Protein 3PJY (pdb70)

Sequence (245 aa):
GEVSYAKKEERVRLITASGRTHDLTVEELAVVDPSSQREEQQGGLLYRRRQAPDHGLFDFGETRPVWKNTYLPLDLFIASDGTIRTIHENAVPHSEAIIIDSREEPVAYVLELNAGTVKKRLGVSSPGDRLEEGAGLGEVSYAKEERRVRLITASGRTHDLTVELLAVVDDPSSQREQGLYRRRQQAPDHHGLFDFGETRPVWKNTYLPLDLFIASDGTIRTIHENAVPHSEEAIIDSREPVAYVLELNAGTVKRLGVSPGDRLEGAGLP

Structure (mmCIF, N/CA/C/O backbone):
data_3PJY
#
_entry.id   3PJY
#
_cell.length_a   63.435
_cell.length_b   63.435
_cell.length_c   153.938
_cell.angle_alpha   90.000
_cell.angle_beta   90.000
_cell.angle_gamma   90.000
#
_symmetry.space_group_name_H-M   'P 43 21 2'
#
loop_
_entity.id
_entity.type
_entity.pdbx_description
1 polymer 'Hypothetical signal peptide protein'
2 non-polymer 'SULFATE ION'
3 non-polymer 'CHLORIDE ION'
4 water water
#
loop_
_atom_site.group_PDB
_atom_site.id
_atom_site.type_symbol
_atom_site.label_atom_id
_atom_site.label_alt_id
_atom_site.label_comp_id
_atom_site.label_asym_id
_atom_site.label_entity_id
_atom_site.label_seq_id
_atom_site.pdbx_PDB_ins_code
_atom_site.Cartn_x
_atom_site.Cartn_y
_atom_site.Cartn_z
_atom_site.occupancy
_atom_site.B_iso_or_equiv
_atom_site.auth_seq_id
_atom_site.auth_comp_id
_atom_site.auth_asym_id
_atom_site.auth_atom_id
_atom_site.pdbx_PDB_model_num
ATOM 1 N N . GLY A 1 1 ? 7.026 37.403 52.886 1.00 32.84 0 GLY A N 1
ATOM 2 C CA . GLY A 1 1 ? 6.904 35.899 53.193 1.00 25.33 0 GLY A CA 1
ATOM 3 C C . GLY A 1 1 ? 7.509 35.093 52.073 1.00 21.16 0 GLY A C 1
ATOM 4 O O . GLY A 1 1 ? 7.597 35.598 50.952 1.00 20.08 0 GLY A O 1
ATOM 5 N N . GLU A 1 2 ? 7.900 33.828 52.337 1.00 17.77 29 GLU A N 1
ATOM 6 C CA . GLU A 1 2 ? 8.327 32.965 51.294 1.00 16.48 29 GLU A CA 1
ATOM 7 C C . GLU A 1 2 ? 7.141 32.550 50.402 1.00 18.29 29 GLU A C 1
ATOM 8 O O . GLU A 1 2 ? 6.096 32.226 50.941 1.00 20.52 29 GLU A O 1
ATOM 14 N N . VAL A 1 3 ? 7.327 32.608 49.104 1.00 17.15 30 VAL A N 1
ATOM 15 C CA . VAL A 1 3 ? 6.312 32.194 48.138 1.00 16.51 30 VAL A CA 1
ATOM 16 C C . VAL A 1 3 ? 5.921 30.746 48.422 1.00 23.51 30 VAL A C 1
ATOM 17 O O . VAL A 1 3 ? 6.781 29.909 48.679 1.00 23.68 30 VAL A O 1
ATOM 21 N N . SER A 1 4 ? 4.626 30.488 48.475 1.00 22.61 31 SER A N 1
ATOM 22 C CA . SER A 1 4 ? 4.197 29.113 48.672 1.00 27.00 31 SER A CA 1
ATOM 23 C C . SER A 1 4 ? 3.028 28.796 47.789 1.00 24.80 31 SER A C 1
ATOM 24 O O . SER A 1 4 ? 2.332 29.679 47.260 1.00 24.52 31 SER A O 1
ATOM 27 N N . TYR A 1 5 ? 2.915 27.523 47.515 1.00 26.45 32 TYR A N 1
ATOM 28 C CA . TYR A 1 5 ? 1.779 27.019 46.805 1.00 27.55 32 TYR A CA 1
ATOM 29 C C . TYR A 1 5 ? 1.228 25.865 47.623 1.00 28.29 32 TYR A C 1
ATOM 30 O O . TYR A 1 5 ? 1.981 25.152 48.296 1.00 26.85 32 TYR A O 1
ATOM 39 N N . ALA A 1 6 ? -0.078 25.665 47.545 1.00 28.82 33 ALA A N 1
ATOM 40 C CA . ALA A 1 6 ? -0.627 24.386 47.977 1.00 29.48 33 ALA A CA 1
ATOM 41 C C . ALA A 1 6 ? 0.139 23.317 47.167 1.00 29.61 33 ALA A C 1
ATOM 42 O O . ALA A 1 6 ? 0.476 23.517 45.987 1.00 25.49 33 ALA A O 1
ATOM 44 N N A LYS A 1 7 ? 0.494 22.222 47.826 0.50 27.89 34 LYS A N 1
ATOM 45 N N B LYS A 1 7 ? 0.372 22.182 47.787 0.50 27.78 34 LYS A N 1
ATOM 46 C CA A LYS A 1 7 ? 1.390 21.205 47.252 0.50 26.97 34 LYS A CA 1
ATOM 47 C CA B LYS A 1 7 ? 0.861 21.051 47.042 0.50 27.67 34 LYS A CA 1
ATOM 48 C C A LYS A 1 7 ? 0.775 19.819 47.479 0.50 25.85 34 LYS A C 1
ATOM 49 C C B LYS A 1 7 ? -0.068 19.900 47.185 0.50 28.60 34 LYS A C 1
ATOM 50 O O A LYS A 1 7 ? 0.445 19.482 48.618 0.50 24.62 34 LYS A O 1
ATOM 51 O O B LYS A 1 7 ? -0.933 19.829 48.084 0.50 28.12 34 LYS A O 1
ATOM 62 N N A GLU A 1 8 ? 0.584 19.052 46.391 0.50 24.39 35 GLU A N 1
ATOM 63 N N B GLU A 1 8 ? 0.131 18.954 46.304 0.50 26.81 35 GLU A N 1
ATOM 64 C CA A GLU A 1 8 ? -0.336 17.888 46.305 0.50 25.08 35 GLU A CA 1
ATOM 65 C CA B GLU A 1 8 ? -0.526 17.724 46.482 0.50 28.78 35 GLU A CA 1
ATOM 66 C C A GLU A 1 8 ? 0.362 16.666 45.698 0.50 24.50 35 GLU A C 1
ATOM 67 C C B GLU A 1 8 ? 0.145 16.665 45.651 0.50 27.04 35 GLU A C 1
ATOM 68 O O A GLU A 1 8 ? 1.202 16.824 44.802 0.50 20.76 35 GLU A O 1
ATOM 69 O O B GLU A 1 8 ? 0.767 16.924 44.616 0.50 22.83 35 GLU A O 1
ATOM 80 N N . ARG A 1 9 ? 0.014 15.461 46.171 1.00 25.63 36 ARG A N 1
ATOM 81 C CA . ARG A 1 9 ? 0.399 14.239 45.458 1.00 24.63 36 ARG A CA 1
ATOM 82 C C . ARG A 1 9 ? -0.649 13.954 44.420 1.00 24.20 36 ARG A C 1
ATOM 83 O O . ARG A 1 9 ? -1.859 13.906 44.706 1.00 26.83 36 ARG A O 1
ATOM 91 N N . VAL A 1 10 ? -0.186 13.739 43.200 1.00 19.93 37 VAL A N 1
ATOM 92 C CA . VAL A 1 10 ? -1.058 13.390 42.114 1.00 20.47 37 VAL A CA 1
ATOM 93 C C . VAL A 1 10 ? -0.439 12.171 41.444 1.00 23.42 37 VAL A C 1
ATOM 94 O O . VAL A 1 10 ? 0.686 11.756 41.753 1.00 22.01 37 VAL A O 1
ATOM 98 N N . ARG A 1 11 ? -1.211 11.547 40.583 1.00 20.39 38 ARG A N 1
ATOM 99 C CA . ARG A 1 11 ? -0.808 10.318 39.973 1.00 21.29 38 ARG A CA 1
ATOM 100 C C . ARG A 1 11 ? -1.209 10.359 38.502 1.00 20.60 38 ARG A C 1
ATOM 101 O O . ARG A 1 11 ? -2.360 10.615 38.183 1.00 22.24 38 ARG A O 1
ATOM 109 N N . LEU A 1 12 ? -0.259 10.102 37.603 1.00 20.02 39 LEU A N 1
ATOM 110 C CA . LEU A 1 12 ? -0.570 9.796 36.204 1.00 18.93 39 LEU A CA 1
ATOM 111 C C . LEU A 1 12 ? -0.873 8.320 36.048 1.00 19.48 39 LEU A C 1
ATOM 112 O O . LEU A 1 12 ? -0.170 7.458 36.612 1.00 22.84 39 LEU A O 1
ATOM 117 N N . ILE A 1 13 ? -1.933 8.013 35.304 1.00 20.91 40 ILE A N 1
ATOM 118 C CA . ILE A 1 13 ? -2.351 6.632 35.111 1.00 20.13 40 ILE A CA 1
ATOM 119 C C . ILE A 1 13 ? -2.393 6.412 33.604 1.00 22.79 40 ILE A C 1
ATOM 120 O O . ILE A 1 13 ? -3.156 7.076 32.893 1.00 21.46 40 ILE A O 1
ATOM 125 N N . THR A 1 14 ? -1.542 5.517 33.118 1.00 22.14 41 THR A N 1
ATOM 126 C CA . THR A 1 14 ? -1.481 5.293 31.684 1.00 23.30 41 THR A CA 1
ATOM 127 C C . THR A 1 14 ? -2.635 4.420 31.225 1.00 23.81 41 THR A C 1
ATOM 128 O O . THR A 1 14 ? -3.270 3.700 32.007 1.00 22.31 41 THR A O 1
ATOM 132 N N . ALA A 1 15 ? -2.927 4.437 29.935 1.00 24.31 42 ALA A N 1
ATOM 133 C CA . ALA A 1 15 ? -3.966 3.559 29.399 1.00 27.77 42 ALA A CA 1
ATOM 134 C C . ALA A 1 15 ? -3.694 2.107 29.726 1.00 27.46 42 ALA A C 1
ATOM 135 O O . ALA A 1 15 ? -4.628 1.347 29.968 1.00 29.72 42 ALA A O 1
ATOM 137 N N . SER A 1 16 ? -2.434 1.696 29.735 1.00 28.41 43 SER A N 1
ATOM 138 C CA . SER A 1 16 ? -2.088 0.305 30.057 1.00 31.52 43 SER A CA 1
ATOM 139 C C . SER A 1 16 ? -2.199 -0.046 31.542 1.00 30.81 43 SER A C 1
ATOM 140 O O . SER A 1 16 ? -2.073 -1.219 31.923 1.00 32.78 43 SER A O 1
ATOM 143 N N . GLY A 1 17 ? -2.447 0.940 32.390 1.00 26.07 44 GLY A N 1
ATOM 144 C CA . GLY A 1 17 ? -2.635 0.671 33.805 1.00 24.79 44 GLY A CA 1
ATOM 145 C C . GLY A 1 17 ? -1.477 0.965 34.718 1.00 26.68 44 GLY A C 1
ATOM 146 O O . GLY A 1 17 ? -1.544 0.671 35.897 1.00 27.28 44 GLY A O 1
ATOM 147 N N . ARG A 1 18 ? -0.398 1.522 34.182 1.00 23.57 45 ARG A N 1
ATOM 148 C CA . ARG A 1 18 ? 0.755 1.856 35.000 1.00 22.65 45 ARG A CA 1
ATOM 149 C C . ARG A 1 18 ? 0.500 3.169 35.687 1.00 23.39 45 ARG A C 1
ATOM 150 O O . ARG A 1 18 ? -0.117 4.079 35.109 1.00 23.04 45 ARG A O 1
ATOM 158 N N . THR A 1 19 ? 1.002 3.312 36.901 1.00 20.98 46 THR A N 1
ATOM 159 C CA . THR A 1 19 ? 0.830 4.553 37.643 1.00 21.95 46 THR A CA 1
ATOM 160 C C . THR A 1 19 ? 2.183 5.206 37.962 1.00 22.01 46 THR A C 1
ATOM 161 O O . THR A 1 19 ? 3.183 4.482 38.220 1.00 22.84 46 THR A O 1
ATOM 165 N N . HIS A 1 20 ? 2.200 6.536 37.990 1.00 20.75 47 HIS A N 1
ATOM 166 C CA . HIS A 1 20 ? 3.411 7.299 38.265 1.00 20.18 47 HIS A CA 1
ATOM 167 C C . HIS A 1 20 ? 3.027 8.458 39.160 1.00 19.23 47 HIS A C 1
ATOM 168 O O . HIS A 1 20 ? 2.214 9.300 38.777 1.00 20.38 47 HIS A O 1
ATOM 175 N N . ASP A 1 21 ? 3.567 8.449 40.358 1.00 20.85 48 ASP A N 1
ATOM 176 C CA . ASP A 1 21 ? 3.259 9.460 41.344 1.00 21.75 48 ASP A CA 1
ATOM 177 C C . ASP A 1 21 ? 4.163 10.679 41.214 1.00 19.96 48 ASP A C 1
ATOM 178 O O . ASP A 1 21 ? 5.372 10.584 40.907 1.00 20.12 48 ASP A O 1
ATOM 183 N N . LEU A 1 22 ? 3.554 11.829 41.447 1.00 18.17 49 LEU A N 1
ATOM 184 C CA . LEU A 1 22 ? 4.219 13.131 41.386 1.00 16.52 49 LEU A CA 1
ATOM 185 C C . LEU A 1 22 ? 3.808 13.981 42.572 1.00 17.74 49 LEU A C 1
ATOM 186 O O . LEU A 1 22 ? 2.746 13.802 43.154 1.00 19.31 49 LEU A O 1
ATOM 191 N N . THR A 1 23 ? 4.641 14.968 42.892 1.00 19.58 50 THR A N 1
ATOM 192 C CA . THR A 1 23 ? 4.234 16.021 43.820 1.00 18.19 50 THR A CA 1
ATOM 193 C C . THR A 1 23 ? 4.237 17.309 43.041 1.00 19.60 50 THR A C 1
ATOM 194 O O . THR A 1 23 ? 5.258 17.646 42.423 1.00 19.97 50 THR A O 1
ATOM 198 N N . VAL A 1 24 ? 3.102 18.001 43.051 1.00 20.81 51 VAL A N 1
ATOM 199 C CA . VAL A 1 24 ? 2.971 19.226 42.304 1.00 18.94 51 VAL A CA 1
ATOM 200 C C . VAL A 1 24 ? 2.587 20.400 43.166 1.00 20.53 51 VAL A C 1
ATOM 201 O O . VAL A 1 24 ? 1.842 20.261 44.158 1.00 20.97 51 VAL A O 1
ATOM 205 N N A GLU A 1 25 ? 3.103 21.570 42.797 0.66 17.12 52 GLU A N 1
ATOM 206 N N B GLU A 1 25 ? 3.132 21.562 42.812 0.34 18.55 52 GLU A N 1
ATOM 207 C CA A GLU A 1 25 ? 2.623 22.829 43.332 0.66 18.08 52 GLU A CA 1
ATOM 208 C CA B GLU A 1 25 ? 2.648 22.838 43.303 0.34 19.32 52 GLU A CA 1
ATOM 209 C C A GLU A 1 25 ? 1.440 23.323 42.506 0.66 20.43 52 GLU A C 1
ATOM 210 C C B GLU A 1 25 ? 1.362 23.143 42.535 0.34 19.17 52 GLU A C 1
ATOM 211 O O A GLU A 1 25 ? 1.495 23.264 41.276 0.66 19.03 52 GLU A O 1
ATOM 212 O O B GLU A 1 25 ? 1.238 22.694 41.384 0.34 15.86 52 GLU A O 1
ATOM 223 N N . LEU A 1 26 ? 0.422 23.851 43.174 1.00 19.93 53 LEU A N 1
ATOM 224 C CA . LEU A 1 26 ? -0.808 24.340 42.550 1.00 20.10 53 LEU A CA 1
ATOM 225 C C . LEU A 1 26 ? -0.791 25.829 42.342 1.00 21.59 53 LEU A C 1
ATOM 226 O O . LEU A 1 26 ? -0.720 26.591 43.323 1.00 22.51 53 LEU A O 1
ATOM 231 N N . ALA A 1 27 ? -0.845 26.227 41.070 1.00 19.51 54 ALA A N 1
ATOM 232 C CA . ALA A 1 27 ? -0.936 27.637 40.686 1.00 18.24 54 ALA A CA 1
ATOM 233 C C . ALA A 1 27 ? -2.408 27.900 40.400 1.00 23.42 54 ALA A C 1
ATOM 234 O O . ALA A 1 27 ? -2.935 27.396 39.412 1.00 22.88 54 ALA A O 1
ATOM 236 N N A VAL A 1 28 ? -3.074 28.687 41.248 0.50 24.13 55 VAL A N 1
ATOM 237 N N B VAL A 1 28 ? -3.034 28.664 41.288 0.50 22.78 55 VAL A N 1
ATOM 238 C CA A VAL A 1 28 ? -4.543 28.824 41.190 0.50 25.91 55 VAL A CA 1
ATOM 239 C CA B VAL A 1 28 ? -4.473 28.823 41.301 0.50 23.92 55 VAL A CA 1
ATOM 240 C C A VAL A 1 28 ? -5.127 30.242 41.153 0.50 26.31 55 VAL A C 1
ATO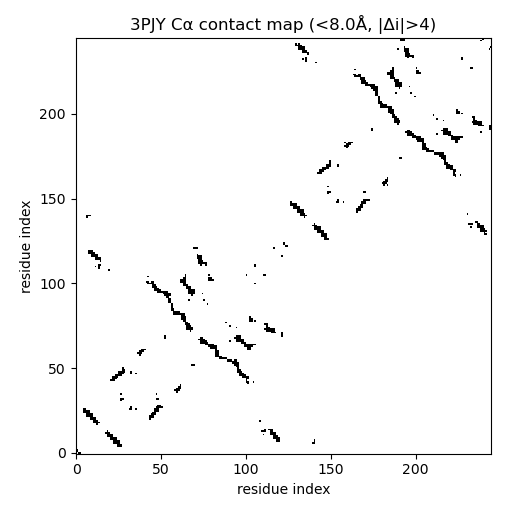M 241 C C B VAL A 1 28 ? -4.903 30.176 40.727 0.50 23.45 55 VAL A C 1
ATOM 242 O O A VAL A 1 28 ? -6.364 30.416 41.196 0.50 26.71 55 VAL A O 1
ATOM 243 O O B VAL A 1 28 ? -5.711 30.220 39.794 0.50 26.33 55 VAL A O 1
ATOM 250 N N . ASP A 1 29 ? -4.284 31.258 41.176 1.00 24.98 56 ASP A N 1
ATOM 251 C CA . ASP A 1 29 ? -4.755 32.599 40.815 1.00 25.52 56 ASP A CA 1
ATOM 252 C C . ASP A 1 29 ? -3.949 33.168 39.666 1.00 24.25 56 ASP A C 1
ATOM 253 O O . ASP A 1 29 ? -2.942 32.551 39.268 1.00 23.91 56 ASP A O 1
ATOM 258 N N . PRO A 1 30 ? -4.396 34.286 39.070 1.00 26.38 57 PRO A N 1
ATOM 259 C CA . PRO A 1 30 ? -3.707 34.791 37.902 1.00 26.12 57 PRO A CA 1
ATOM 260 C C . PRO A 1 30 ? -2.215 35.028 38.094 1.00 23.48 57 PRO A C 1
ATOM 261 O O . PRO A 1 30 ? -1.404 34.682 37.197 1.00 23.85 57 PRO A O 1
ATOM 265 N N A SER A 1 31 ? -1.836 35.626 39.224 0.50 23.60 58 SER A N 1
ATOM 266 N N B SER A 1 31 ? -1.828 35.616 39.223 0.50 23.52 58 SER A N 1
ATOM 267 C CA A SER A 1 31 ? -0.421 35.927 39.468 0.50 22.75 58 SER A CA 1
ATOM 268 C CA B SER A 1 31 ? -0.409 35.904 39.453 0.50 22.52 58 SER A CA 1
ATOM 269 C C A SER A 1 31 ? 0.404 34.655 39.586 0.50 21.53 58 SER A C 1
ATOM 270 C C B SER A 1 31 ? 0.414 34.644 39.587 0.50 21.49 58 SER A C 1
ATOM 271 O O A SER A 1 31 ? 1.525 34.606 39.068 0.50 20.43 58 SER A O 1
ATOM 272 O O B SER A 1 31 ? 1.543 34.592 39.088 0.50 20.54 58 SER A O 1
ATOM 277 N N . GLN A 1 32 ? -0.144 33.619 40.225 1.00 22.30 59 GLN A N 1
ATOM 278 C CA . GLN A 1 32 ? 0.569 32.367 40.350 1.00 21.60 59 GLN A CA 1
ATOM 279 C C . GLN A 1 32 ? 0.723 31.696 38.963 1.00 19.37 59 GLN A C 1
ATOM 280 O O . GLN A 1 32 ? 1.768 31.152 38.657 1.00 18.55 59 GLN A O 1
ATOM 286 N N . ARG A 1 33 ? -0.358 31.679 38.203 1.00 18.80 60 ARG A N 1
ATOM 287 C CA . ARG A 1 33 ? -0.279 31.023 36.879 1.00 16.59 60 ARG A CA 1
ATOM 288 C C . ARG A 1 33 ? 0.670 31.734 35.955 1.00 17.76 60 ARG A C 1
ATOM 289 O O . ARG A 1 33 ? 1.387 31.077 35.180 1.00 17.75 60 ARG A O 1
ATOM 297 N N A GLU A 1 34 ? 0.684 33.064 35.985 0.50 17.72 61 GLU A N 1
ATOM 298 N N B GLU A 1 34 ? 0.638 33.069 35.976 0.50 18.34 61 GLU A N 1
ATOM 299 C CA A GLU A 1 34 ? 1.563 33.832 35.086 0.50 17.76 61 GLU A CA 1
ATOM 300 C CA B GLU A 1 34 ? 1.516 33.898 35.129 0.50 19.33 61 GLU A CA 1
ATOM 301 C C A GLU A 1 34 ? 3.045 33.688 35.475 0.50 19.43 61 GLU A C 1
ATOM 302 C C B GLU A 1 34 ? 2.979 33.591 35.390 0.50 21.06 61 GLU A C 1
ATOM 303 O O A GLU A 1 34 ? 3.940 33.836 34.618 0.50 21.77 61 GLU A O 1
ATOM 304 O O B GLU A 1 34 ? 3.762 33.263 34.493 0.50 19.62 61 GLU A O 1
ATOM 315 N N A GLN A 1 35 ? 3.298 33.341 36.742 0.50 17.33 62 GLN A N 1
ATOM 316 N N B GLN A 1 35 ? 3.366 33.688 36.644 0.50 20.69 62 GLN A N 1
ATOM 317 C CA A GLN A 1 35 ? 4.668 33.277 37.250 0.50 15.74 62 GLN A CA 1
ATOM 318 C CA B GLN A 1 35 ? 4.759 33.544 36.937 0.50 21.70 62 GLN A CA 1
ATOM 319 C C A GLN A 1 35 ? 5.167 31.868 37.574 0.50 15.88 62 GLN A C 1
ATOM 320 C C B GLN A 1 35 ? 5.242 32.113 36.763 0.50 22.29 62 GLN A C 1
ATOM 321 O O A GLN A 1 35 ? 6.317 31.679 37.961 0.50 14.65 62 GLN A O 1
ATOM 322 O O B GLN A 1 35 ? 6.413 31.873 36.481 0.50 25.37 62 GLN A O 1
ATOM 333 N N A GLY A 1 36 ? 4.284 30.892 37.435 0.50 15.75 63 GLY A N 1
ATOM 334 N N B GLY A 1 36 ? 4.335 31.158 36.878 0.50 23.57 63 GLY A N 1
ATOM 335 C CA A GLY A 1 36 ? 4.564 29.501 37.759 0.50 13.59 63 GLY A CA 1
ATOM 336 C CA B GLY A 1 36 ? 4.675 29.769 36.619 0.50 24.78 63 GLY A CA 1
ATOM 337 C C A GLY A 1 36 ? 5.789 28.992 37.021 0.50 14.22 63 GLY A C 1
ATOM 338 C C B GLY A 1 36 ? 5.928 29.296 37.340 0.50 24.46 63 GLY A C 1
ATOM 339 O O A GLY A 1 36 ? 5.822 29.031 35.786 0.50 14.73 63 GLY A O 1
ATOM 340 O O B GLY A 1 36 ? 6.116 29.544 38.537 0.50 27.02 63 GLY A O 1
ATOM 341 N N A LEU A 1 37 ? 6.758 28.533 37.814 0.50 13.72 64 LEU A N 1
ATOM 342 N N B LEU A 1 37 ? 6.776 28.591 36.608 0.50 23.61 64 LEU A N 1
ATOM 343 C CA A LEU A 1 37 ? 8.050 27.976 37.342 0.50 16.11 64 LEU A CA 1
ATOM 344 C CA B LEU A 1 37 ? 8.012 28.059 37.155 0.50 21.90 64 LEU A CA 1
ATOM 345 C C A LEU A 1 37 ? 9.049 28.967 36.668 0.50 18.04 64 LEU A C 1
ATOM 346 C C B LEU A 1 37 ? 9.123 29.004 36.762 0.50 21.40 64 LEU A C 1
ATOM 347 O O A LEU A 1 37 ? 10.080 28.530 36.167 0.50 18.46 64 LEU A O 1
ATOM 348 O O B LEU A 1 37 ? 10.285 28.615 36.566 0.50 20.81 64 LEU A O 1
ATOM 365 N N . TYR A 1 39 ? 12.143 31.401 36.971 1.00 22.34 66 TYR A N 1
ATOM 366 C CA . TYR A 1 39 ? 13.338 31.524 37.823 1.00 23.58 66 TYR A CA 1
ATOM 367 C C . TYR A 1 39 ? 13.974 30.200 38.291 1.00 23.38 66 TYR A C 1
ATOM 368 O O . TYR A 1 39 ? 15.211 30.117 38.454 1.00 24.50 66 TYR A O 1
ATOM 377 N N . ARG A 1 40 ? 13.161 29.172 38.486 1.00 19.97 67 ARG A N 1
ATOM 378 C CA . ARG A 1 40 ? 13.642 27.888 38.992 1.00 20.80 67 ARG A CA 1
ATOM 379 C C . ARG A 1 40 ? 14.741 27.340 38.094 1.00 19.79 67 ARG A C 1
ATOM 380 O O . ARG A 1 40 ? 14.570 27.322 36.887 1.00 20.20 67 ARG A O 1
ATOM 388 N N A ARG A 1 41 ? 15.817 26.860 38.695 0.50 20.73 68 ARG A N 1
ATOM 389 N N B ARG A 1 41 ? 15.828 26.861 38.690 0.50 21.47 68 ARG A N 1
ATOM 390 C CA A ARG A 1 41 ? 16.914 26.267 37.958 0.50 21.63 68 ARG A CA 1
ATOM 391 C CA B ARG A 1 41 ? 16.942 26.258 37.955 0.50 23.01 68 ARG A CA 1
ATOM 392 C C A ARG A 1 41 ? 16.921 24.752 38.089 0.50 23.72 68 ARG A C 1
ATOM 393 C C B ARG A 1 41 ? 17.045 24.747 38.190 0.50 24.60 68 ARG A C 1
ATOM 394 O O A ARG A 1 41 ? 17.524 24.088 37.245 0.50 25.53 68 ARG A O 1
ATOM 395 O O B ARG A 1 41 ? 17.881 24.080 37.567 0.50 25.41 68 ARG A O 1
ATOM 410 N N . GLN A 1 42 ? 16.250 24.199 39.110 1.00 22.75 69 GLN A N 1
ATOM 411 C CA . GLN A 1 42 ? 16.259 22.766 39.343 1.00 25.66 69 GLN A CA 1
ATOM 412 C C . GLN A 1 42 ? 14.874 22.306 39.792 1.00 24.42 69 GLN A C 1
ATOM 413 O O . GLN A 1 42 ? 14.141 23.038 40.472 1.00 25.37 69 GLN A O 1
ATOM 427 N N . ALA A 1 44 ? 12.969 18.282 40.660 1.00 17.50 71 ALA A N 1
ATOM 428 C CA . ALA A 1 44 ? 13.100 16.821 40.667 1.00 18.29 71 ALA A CA 1
ATOM 429 C C . ALA A 1 44 ? 12.263 16.197 39.572 1.00 18.21 71 ALA A C 1
ATOM 430 O O . ALA A 1 44 ? 11.272 16.772 39.158 1.00 18.27 71 ALA A O 1
ATOM 432 N N . PRO A 1 45 ? 12.678 15.009 39.085 1.00 19.02 72 PRO A N 1
ATOM 433 C CA . PRO A 1 45 ? 11.983 14.330 37.971 1.00 21.01 72 PRO A CA 1
ATOM 434 C C . PRO A 1 45 ? 10.516 14.017 38.271 1.00 20.41 72 PRO A C 1
ATOM 435 O O . PRO A 1 45 ? 9.705 13.979 37.342 1.00 19.15 72 PRO A O 1
ATOM 439 N N . ASP A 1 46 ? 10.173 13.857 39.545 1.00 19.48 73 ASP A N 1
ATOM 440 C CA . ASP A 1 46 ? 8.806 13.541 39.983 1.00 18.47 73 ASP A CA 1
ATOM 441 C C . ASP A 1 46 ? 8.095 14.774 40.551 1.00 18.07 73 ASP A C 1
ATOM 442 O O . ASP A 1 46 ? 7.091 14.634 41.242 1.00 19.97 73 ASP A O 1
ATOM 447 N N . HIS A 1 47 ? 8.594 15.973 40.236 1.00 16.57 74 HIS A N 1
ATOM 448 C CA . HIS A 1 47 ? 7.931 17.214 40.632 1.00 17.93 74 HIS A CA 1
ATOM 449 C C . HIS A 1 47 ? 7.429 17.974 39.417 1.00 19.28 74 HIS A C 1
ATOM 450 O O . HIS A 1 47 ? 7.942 17.841 38.322 1.00 17.60 74 HIS A O 1
ATOM 457 N N . GLY A 1 48 ? 6.411 18.786 39.641 1.00 19.28 75 GLY A N 1
ATOM 458 C CA . GLY A 1 48 ? 5.919 19.672 38.591 1.00 18.80 75 GLY A CA 1
ATOM 459 C C . GLY A 1 48 ? 5.004 20.720 39.151 1.00 19.15 75 GLY A C 1
ATOM 460 O O . GLY A 1 48 ? 4.900 20.930 40.378 1.00 18.14 75 GLY A O 1
ATOM 477 N N . LEU A 1 50 ? 0.992 22.293 38.664 1.00 16.88 77 LEU A N 1
ATOM 478 C CA . LEU A 1 50 ? -0.339 22.127 38.102 1.00 17.20 77 LEU A CA 1
ATOM 479 C C . LEU A 1 50 ? -1.031 23.493 38.100 1.00 18.95 77 LEU A C 1
ATOM 480 O O . LEU A 1 50 ? -1.241 24.095 39.161 1.00 19.60 77 LEU A O 1
ATOM 485 N N . PHE A 1 51 ? -1.340 23.984 36.912 1.00 16.02 78 PHE A N 1
ATOM 486 C CA . PHE A 1 51 ? -1.987 25.250 36.721 1.00 17.56 78 PHE A CA 1
ATOM 487 C C . PHE A 1 51 ? -3.489 24.969 36.669 1.00 19.75 78 PHE A C 1
ATOM 488 O O . PHE A 1 51 ? -3.956 24.226 35.808 1.00 17.87 78 PHE A O 1
ATOM 496 N N . ASP A 1 52 ? -4.212 25.595 37.582 1.00 19.79 79 ASP A N 1
ATOM 497 C CA . ASP A 1 52 ? -5.652 25.413 37.778 1.00 20.17 79 ASP A CA 1
ATOM 498 C C . ASP A 1 52 ? -6.339 26.706 37.366 1.00 20.67 79 ASP A C 1
ATOM 499 O O . ASP A 1 52 ? -6.248 27.724 38.069 1.00 22.65 79 ASP A O 1
ATOM 504 N N . PHE A 1 53 ? -7.002 26.687 36.225 1.00 20.40 80 PHE A N 1
ATOM 505 C CA . PHE A 1 53 ? -7.578 27.907 35.652 1.00 21.94 80 PHE A CA 1
ATOM 506 C C . PHE A 1 53 ? -8.936 28.311 36.235 1.00 23.08 80 PHE A C 1
ATOM 507 O O . PHE A 1 53 ? -9.453 29.409 35.942 1.00 29.00 80 PHE A O 1
ATOM 515 N N . GLY A 1 54 ? -9.501 27.438 37.058 1.00 25.95 81 GLY A N 1
ATOM 516 C CA . GLY A 1 54 ? -10.768 27.743 37.755 1.00 28.07 81 GLY A CA 1
ATOM 517 C C . GLY A 1 54 ? -11.987 27.618 36.857 1.00 31.19 81 GLY A C 1
ATOM 518 O O . GLY A 1 54 ? -13.101 27.966 37.252 1.00 31.11 81 GLY A O 1
ATOM 519 N N . GLU A 1 55 ? -11.794 27.071 35.666 1.00 26.67 82 GLU A N 1
ATOM 520 C CA . GLU A 1 55 ? -12.828 26.933 34.670 1.00 29.10 82 GLU A CA 1
ATOM 521 C C . GLU A 1 55 ? -12.257 26.224 33.466 1.00 27.56 82 GLU A C 1
ATOM 522 O O . GLU A 1 55 ? -11.038 26.039 33.382 1.00 25.27 82 GLU A O 1
ATOM 528 N N . THR A 1 56 ? -13.134 25.855 32.537 1.00 25.40 83 THR A N 1
ATOM 529 C CA . THR A 1 56 ? -12.733 25.222 31.290 1.00 22.59 83 THR A CA 1
ATOM 530 C C . THR A 1 56 ? -12.780 26.217 30.130 1.00 24.00 83 THR A C 1
ATOM 531 O O . THR A 1 56 ? -13.833 26.773 29.818 1.00 23.73 83 THR A O 1
ATOM 535 N N . ARG A 1 57 ? -11.625 26.438 29.504 1.00 22.91 84 ARG A N 1
ATOM 536 C CA . ARG A 1 57 ? -11.491 27.381 28.384 1.00 20.88 84 ARG A CA 1
ATOM 537 C C . ARG A 1 57 ? -10.198 27.126 27.671 1.00 18.25 84 ARG A C 1
ATOM 538 O O . ARG A 1 57 ? -9.323 26.489 28.237 1.00 18.14 84 ARG A O 1
ATOM 546 N N . PRO A 1 58 ? -10.050 27.671 26.449 1.00 19.38 85 PRO A N 1
ATOM 547 C CA . PRO A 1 58 ? -8.736 27.572 25.857 1.00 17.97 85 PRO A CA 1
ATOM 548 C C . PRO A 1 58 ? -7.695 28.317 26.670 1.00 16.62 85 PRO A C 1
ATOM 549 O O . PRO A 1 58 ? -7.984 29.374 27.246 1.00 17.74 85 PRO A O 1
ATOM 553 N N . VAL A 1 59 ? -6.499 27.734 26.768 1.00 16.74 86 VAL A N 1
ATOM 554 C CA . VAL A 1 59 ? -5.428 28.335 27.530 1.00 15.59 86 VAL A CA 1
ATOM 555 C C . VAL A 1 59 ? -4.188 28.478 26.667 1.00 15.32 86 VAL A C 1
ATOM 556 O O . VAL A 1 59 ? -4.009 27.757 25.686 1.00 16.57 86 VAL A O 1
ATOM 576 N N . TRP A 1 62 ? 3.542 30.065 27.744 1.00 14.40 89 TRP A N 1
ATOM 577 C CA . TRP A 1 62 ? 4.850 30.322 27.131 1.00 14.12 89 TRP A CA 1
ATOM 578 C C . TRP A 1 62 ? 5.946 30.115 28.177 1.00 15.74 89 TRP A C 1
ATOM 579 O O . TRP A 1 62 ? 5.698 29.634 29.274 1.00 15.58 89 TRP A O 1
ATOM 598 N N . LYS A 1 64 ? 8.524 32.597 28.978 1.00 19.53 91 LYS A N 1
ATOM 599 C CA . LYS A 1 64 ? 9.218 33.777 29.547 1.00 21.60 91 LYS A CA 1
ATOM 600 C C . LYS A 1 64 ? 9.743 33.574 30.942 1.00 20.80 91 LYS A C 1
ATOM 601 O O . LYS A 1 64 ? 9.030 33.047 31.821 1.00 21.55 91 LYS A O 1
ATOM 607 N N . ASN A 1 65 ? 10.996 33.996 31.189 1.00 24.95 92 ASN A N 1
ATOM 608 C CA . ASN A 1 65 ? 11.653 33.894 32.480 1.00 24.50 92 ASN A CA 1
ATOM 609 C C . ASN A 1 65 ? 11.749 32.476 32.988 1.00 22.83 92 ASN A C 1
ATOM 610 O O . ASN A 1 65 ? 11.984 32.253 34.180 1.00 23.83 92 ASN A O 1
ATOM 615 N N . THR A 1 66 ? 11.610 31.504 32.083 1.00 19.83 93 THR A N 1
ATOM 616 C CA . THR A 1 66 ? 11.644 30.098 32.513 1.00 17.61 93 THR A CA 1
ATOM 617 C C . THR A 1 66 ? 12.916 29.490 32.002 1.00 17.94 93 THR A C 1
ATOM 618 O O . THR A 1 66 ? 13.165 29.498 30.802 1.00 18.83 9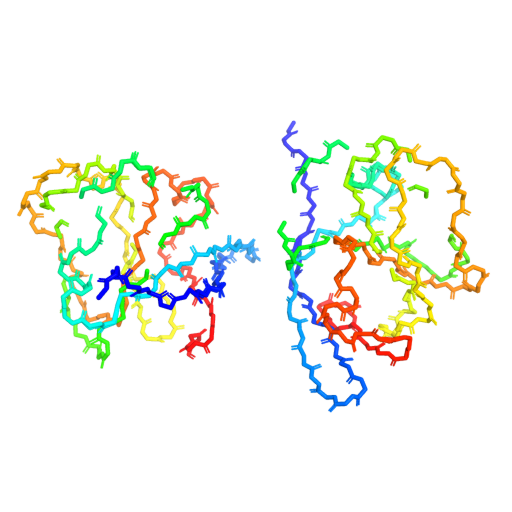3 THR A O 1
ATOM 622 N N . TYR A 1 67 ? 13.700 28.949 32.928 1.00 18.10 94 TYR A N 1
ATOM 623 C CA . TYR A 1 67 ? 15.016 28.392 32.666 1.00 18.90 94 TYR A CA 1
ATOM 624 C C . TYR A 1 67 ? 14.989 26.887 32.423 1.00 19.80 94 TYR A C 1
ATOM 625 O O . TYR A 1 67 ? 15.809 26.351 31.687 1.00 23.30 94 TYR A O 1
ATOM 634 N N . LEU A 1 68 ? 14.058 26.184 33.048 1.00 17.92 95 LEU A N 1
ATOM 635 C CA . LEU A 1 68 ? 13.942 24.755 32.899 1.00 21.53 95 LEU A CA 1
ATOM 636 C C . LEU A 1 68 ?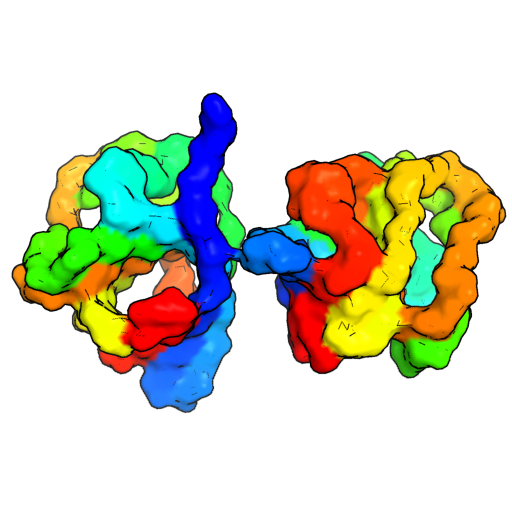 13.222 24.429 31.601 1.00 18.66 95 LEU A C 1
ATOM 637 O O . LEU A 1 68 ? 12.171 24.959 31.376 1.00 17.56 95 LEU A O 1
ATOM 642 N N . PRO A 1 69 ? 13.733 23.472 30.801 1.00 16.41 96 PRO A N 1
ATOM 643 C CA . PRO A 1 69 ? 12.919 22.932 29.730 1.00 17.53 96 PRO A CA 1
ATOM 644 C C . PRO A 1 69 ? 11.801 22.080 30.316 1.00 16.69 96 PRO A C 1
ATOM 645 O O . PRO A 1 69 ? 12.016 21.374 31.300 1.00 16.37 96 PRO A O 1
ATOM 649 N N . LEU A 1 70 ? 10.620 22.189 29.724 1.00 16.14 97 LEU A N 1
ATOM 650 C CA . LEU A 1 70 ? 9.401 21.591 30.287 1.00 15.07 97 LEU A CA 1
ATOM 651 C C . LEU A 1 70 ? 8.551 20.860 29.281 1.00 17.13 97 LEU A C 1
ATOM 652 O O . LEU A 1 70 ? 8.504 21.259 28.106 1.00 19.16 97 LEU A O 1
ATOM 657 N N . ASP A 1 71 ? 7.842 19.827 29.734 1.00 14.86 98 ASP A N 1
ATOM 658 C CA . ASP A 1 71 ? 6.765 19.234 28.986 1.00 13.85 98 ASP A CA 1
ATOM 659 C C . ASP A 1 71 ? 5.471 19.830 29.525 1.00 16.46 98 ASP A C 1
ATOM 660 O O . ASP A 1 71 ? 5.345 19.985 30.734 1.00 15.93 98 ASP A O 1
ATOM 673 N N . LEU A 1 73 ? 1.256 19.372 29.657 1.00 14.20 100 LEU A N 1
ATOM 674 C CA . LEU A 1 73 ? 0.120 18.523 29.425 1.00 15.05 100 LEU A CA 1
ATOM 675 C C . LEU A 1 73 ? -1.144 19.343 29.653 1.00 14.42 100 LEU A C 1
ATOM 676 O O . LEU A 1 73 ? -1.309 19.927 30.717 1.00 15.53 100 LEU A O 1
ATOM 681 N N . PHE A 1 74 ? -2.049 19.327 28.671 1.00 15.21 101 PHE A N 1
ATOM 682 C CA . PHE A 1 74 ? -3.290 20.081 28.711 1.00 14.59 101 PHE A CA 1
ATOM 683 C C . PHE A 1 74 ? -4.423 19.124 29.083 1.00 16.06 101 PHE A C 1
ATOM 684 O O . PHE A 1 74 ? -4.646 18.156 28.364 1.00 17.23 101 PHE A O 1
ATOM 692 N N . ILE A 1 75 ? -5.087 19.402 30.196 1.00 16.16 102 ILE A N 1
ATOM 693 C CA . ILE A 1 75 ? -5.904 18.422 30.907 1.00 17.68 102 ILE A CA 1
ATOM 694 C C . ILE A 1 75 ? -7.318 18.944 31.154 1.00 18.61 102 ILE A C 1
ATOM 695 O O . ILE A 1 75 ? -7.535 20.043 31.606 1.00 18.17 102 ILE A O 1
ATOM 700 N N . ALA A 1 76 ? -8.292 18.082 30.849 1.00 18.66 103 ALA A N 1
ATOM 701 C CA . ALA A 1 76 ? -9.728 18.341 31.089 1.00 21.69 103 ALA A CA 1
ATOM 702 C C . ALA A 1 76 ? -10.063 18.334 32.566 1.00 20.10 103 ALA A C 1
ATOM 703 O O . ALA A 1 76 ? -9.293 17.810 33.394 1.00 20.02 103 ALA A O 1
ATOM 705 N N . SER A 1 77 ? -11.239 18.866 32.915 1.00 22.60 104 SER A N 1
ATOM 706 C CA . SER A 1 77 ? -11.674 18.960 34.307 1.00 23.60 104 SER A CA 1
ATOM 707 C C . SER A 1 77 ? -11.746 17.566 34.995 1.00 24.88 104 SER A C 1
ATOM 708 O O . SER A 1 77 ? -11.545 17.463 36.200 1.00 26.87 104 SER A O 1
ATOM 711 N N . ASP A 1 78 ? -11.979 16.516 34.225 1.00 24.11 105 ASP A N 1
ATOM 712 C CA . ASP A 1 78 ? -12.074 15.157 34.784 1.00 26.83 105 ASP A CA 1
ATOM 713 C C . ASP A 1 78 ? -10.704 14.480 34.863 1.00 25.28 105 ASP A C 1
ATOM 714 O O . ASP A 1 78 ? -10.611 13.296 35.202 1.00 25.38 105 ASP A O 1
ATOM 719 N N . GLY A 1 79 ? -9.649 15.220 34.548 1.00 20.36 106 GLY A N 1
ATOM 720 C CA . GLY A 1 79 ? -8.285 14.669 34.619 1.00 19.66 106 GLY A CA 1
ATOM 721 C C . GLY A 1 79 ? -7.766 14.031 33.356 1.00 20.72 106 GLY A C 1
ATOM 722 O O . GLY A 1 79 ? -6.621 13.591 33.309 1.00 21.22 106 GLY A O 1
ATOM 723 N N . THR A 1 80 ? -8.550 13.992 32.293 1.00 21.38 107 THR A N 1
ATOM 724 C CA . THR A 1 80 ? -8.070 13.380 31.069 1.00 20.65 107 THR A CA 1
ATOM 725 C C . THR A 1 80 ? -7.101 14.296 30.345 1.00 19.17 107 THR A C 1
ATOM 726 O O . THR A 1 80 ? -7.391 15.478 30.126 1.00 18.73 107 THR A O 1
ATOM 730 N N . ILE A 1 81 ? -5.951 13.746 29.976 1.00 18.22 108 ILE A N 1
ATOM 731 C CA . ILE A 1 81 ? -4.943 14.469 29.207 1.00 17.09 108 ILE A CA 1
ATOM 732 C C . ILE A 1 81 ? -5.412 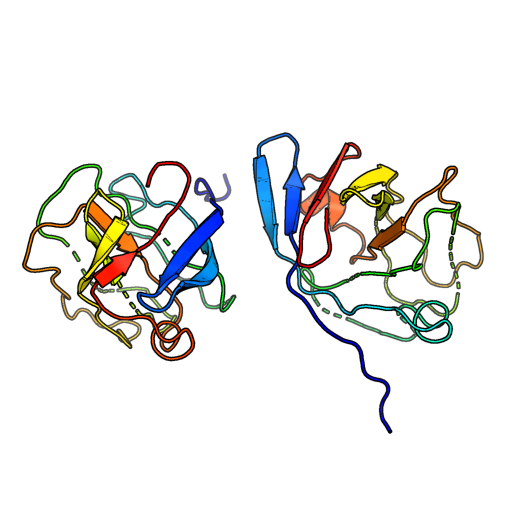14.575 27.754 1.00 19.98 108 ILE A C 1
ATOM 733 O O . ILE A 1 81 ? -5.579 13.529 27.074 1.00 23.01 108 ILE A O 1
ATOM 738 N N . ARG A 1 82 ? -5.707 15.803 27.307 1.00 18.40 109 ARG A N 1
ATOM 739 C CA . ARG A 1 82 ? -6.198 16.040 25.948 1.00 20.11 109 ARG A CA 1
ATOM 740 C C . ARG A 1 82 ? -5.089 16.103 24.914 1.00 18.89 109 ARG A C 1
ATOM 741 O O . ARG A 1 82 ? -5.158 15.453 23.860 1.00 22.22 109 ARG A O 1
ATOM 749 N N . THR A 1 83 ? -4.093 16.948 25.173 1.00 18.03 110 THR A N 1
ATOM 750 C CA . THR A 1 83 ? -2.934 17.118 24.287 1.00 17.44 110 THR A CA 1
ATOM 751 C C . THR A 1 83 ? -1.685 17.363 25.138 1.00 18.54 110 THR A C 1
ATOM 752 O O . THR A 1 83 ? -1.786 17.689 26.340 1.00 17.91 110 THR A O 1
ATOM 756 N N . ILE A 1 84 ? -0.533 17.155 24.517 1.00 17.89 111 ILE A N 1
ATOM 757 C CA . ILE A 1 84 ? 0.773 17.288 25.164 1.00 16.76 111 ILE A CA 1
ATOM 758 C C . ILE A 1 84 ? 1.703 18.022 24.242 1.00 17.59 111 ILE A C 1
ATOM 759 O O . ILE A 1 84 ? 1.777 17.701 23.022 1.00 19.78 111 ILE A O 1
ATOM 764 N N . HIS A 1 85 ? 2.371 19.046 24.774 1.00 16.31 112 HIS A N 1
ATOM 765 C CA . HIS A 1 85 ? 3.457 19.717 24.062 1.00 17.75 112 HIS A CA 1
ATOM 766 C C . HIS A 1 85 ? 4.752 19.391 24.796 1.00 17.91 112 HIS A C 1
ATOM 767 O O . HIS A 1 85 ? 5.032 19.976 25.852 1.00 17.42 112 HIS A O 1
ATOM 774 N N . GLU A 1 86 ? 5.548 18.483 24.250 1.00 17.77 113 GLU A N 1
ATOM 775 C CA . GLU A 1 86 ? 6.818 18.125 24.886 1.00 17.33 113 GLU A CA 1
ATOM 776 C C . GLU A 1 86 ? 7.900 19.127 24.545 1.00 18.00 113 GLU A C 1
ATOM 777 O O . GLU A 1 86 ? 7.903 19.737 23.465 1.00 20.31 113 GLU A O 1
ATOM 783 N N . ASN A 1 87 ? 8.871 19.236 25.443 1.00 17.31 114 ASN A N 1
ATOM 784 C CA . ASN A 1 87 ? 10.127 19.964 25.158 1.00 16.12 114 ASN A CA 1
ATOM 785 C C . ASN A 1 87 ? 9.910 21.433 24.781 1.00 17.85 114 ASN A C 1
ATOM 786 O O . ASN A 1 87 ? 10.476 21.970 23.788 1.00 18.69 114 ASN A O 1
ATOM 791 N N . ALA A 1 88 ? 9.061 22.107 25.562 1.00 16.52 115 ALA A N 1
ATOM 792 C CA . ALA A 1 88 ? 8.995 23.562 25.492 1.00 16.99 115 ALA A CA 1
ATOM 793 C C . ALA A 1 88 ? 10.375 24.138 25.847 1.00 17.34 115 ALA A C 1
ATOM 794 O O . ALA A 1 88 ? 11.169 23.549 26.589 1.00 17.13 115 ALA A O 1
ATOM 796 N N . VAL A 1 89 ? 10.692 25.266 25.243 1.00 18.01 116 VAL A N 1
ATOM 797 C CA . VAL A 1 89 ? 12.042 25.815 25.174 1.00 17.53 116 VAL A CA 1
ATOM 798 C C . VAL A 1 89 ? 12.254 26.964 26.175 1.00 16.34 116 VAL A C 1
ATOM 799 O O . VAL A 1 89 ? 11.498 27.941 26.172 1.00 16.28 116 VAL A O 1
ATOM 803 N N . PRO A 1 90 ? 13.266 26.853 27.062 1.00 16.34 117 PRO A N 1
ATOM 804 C CA . PRO A 1 90 ? 13.567 27.924 27.985 1.00 16.37 117 PRO A CA 1
ATOM 805 C C . PRO A 1 90 ? 13.634 29.289 27.323 1.00 15.78 117 PRO A C 1
ATOM 806 O O . PRO A 1 90 ? 14.236 29.446 26.253 1.00 16.31 117 PRO A O 1
ATOM 810 N N . HIS A 1 91 ? 12.952 30.253 27.925 1.00 17.16 118 HIS A N 1
ATOM 811 C CA . HIS A 1 91 ? 12.928 31.650 27.524 1.00 17.53 118 HIS A CA 1
ATOM 812 C C . HIS A 1 91 ? 12.166 31.918 26.256 1.00 16.98 118 HIS A C 1
ATOM 813 O O . HIS A 1 91 ? 12.060 33.070 25.859 1.00 18.34 118 HIS A O 1
ATOM 820 N N . SER A 1 92 ? 11.596 30.892 25.633 1.00 14.70 119 SER A N 1
ATOM 821 C CA . SER A 1 92 ? 10.892 31.111 24.378 1.00 15.00 119 SER A CA 1
ATOM 822 C C . SER A 1 92 ? 9.557 31.830 24.634 1.00 15.26 119 SER A C 1
ATOM 823 O O . SER A 1 92 ? 8.734 31.371 25.421 1.00 16.89 119 SER A O 1
ATOM 826 N N . GLU A 1 93 ? 9.343 32.899 23.893 1.00 16.30 120 GLU A N 1
ATOM 827 C CA . GLU A 1 93 ? 8.067 33.609 23.899 1.00 15.49 120 GLU A CA 1
ATOM 828 C C . GLU A 1 93 ? 7.023 32.995 22.990 1.00 17.60 120 GLU A C 1
ATOM 829 O O . GLU A 1 93 ? 5.918 33.524 22.887 1.00 18.75 120 GLU A O 1
ATOM 835 N N . ALA A 1 94 ? 7.340 31.884 22.330 1.00 15.76 121 ALA A N 1
ATOM 836 C CA . ALA A 1 94 ? 6.349 31.201 21.490 1.00 15.86 121 ALA A CA 1
ATOM 837 C C . ALA A 1 94 ? 5.153 30.813 22.341 1.00 18.27 121 ALA A C 1
ATOM 838 O O . ALA A 1 94 ? 5.282 30.276 23.447 1.00 17.56 121 ALA A O 1
ATOM 840 N N . ILE A 1 95 ? 3.971 31.105 21.822 1.00 17.02 122 ILE A N 1
ATOM 841 C CA . ILE A 1 95 ? 2.742 30.813 22.565 1.00 15.03 122 ILE A CA 1
ATOM 842 C C . ILE A 1 95 ? 2.266 29.429 22.199 1.00 17.98 122 ILE A C 1
ATOM 843 O O . ILE A 1 95 ? 2.099 29.106 21.006 1.00 18.75 122 ILE A O 1
ATOM 848 N N A ILE A 1 96 ? 2.061 28.615 23.234 0.50 15.82 123 ILE A N 1
ATOM 849 N N B ILE A 1 96 ? 2.109 28.582 23.219 0.50 16.18 123 ILE A N 1
ATOM 850 C CA A ILE A 1 96 ? 1.654 27.216 23.099 0.50 14.97 123 ILE A CA 1
ATOM 851 C CA B ILE A 1 96 ? 1.663 27.190 23.058 0.50 15.25 123 ILE A CA 1
ATOM 852 C C A ILE A 1 96 ? 0.181 27.170 23.507 0.50 16.43 123 ILE A C 1
ATOM 853 C C B ILE A 1 96 ? 0.196 27.157 23.498 0.50 16.53 123 ILE A C 1
ATOM 854 O O A ILE A 1 96 ? -0.186 27.535 24.626 0.50 16.32 123 ILE A O 1
ATOM 855 O O B ILE A 1 96 ? -0.147 27.518 24.626 0.50 16.74 123 ILE A O 1
ATOM 864 N N . ASP A 1 97 ? -0.672 26.779 22.569 1.00 16.49 124 ASP A N 1
ATOM 865 C CA . ASP A 1 97 ? -2.126 26.783 22.770 1.00 16.53 124 ASP A CA 1
ATOM 866 C C . ASP A 1 97 ? -2.670 25.408 23.116 1.00 16.96 124 ASP A C 1
ATOM 867 O O . ASP A 1 97 ? -2.310 24.441 22.446 1.00 17.21 124 ASP A O 1
ATOM 872 N N . SER A 1 98 ? -3.600 25.342 24.059 1.00 16.63 125 SER A N 1
ATOM 873 C CA . SER A 1 98 ? -4.392 24.126 24.188 1.00 15.06 125 SER A CA 1
ATOM 874 C C . SER A 1 98 ? -5.306 23.919 22.970 1.00 18.07 125 SER A C 1
ATOM 875 O O . SER A 1 98 ? -5.697 22.773 22.663 1.00 18.48 125 SER A O 1
ATOM 878 N N . ARG A 1 99 ? -5.722 25.038 22.370 1.00 16.53 126 ARG A N 1
ATOM 879 C CA . ARG A 1 99 ? -6.629 25.137 21.225 1.00 18.49 126 ARG A CA 1
ATOM 880 C C . ARG A 1 99 ? -8.043 24.827 21.667 1.00 20.99 126 ARG A C 1
ATOM 881 O O . ARG A 1 99 ? -8.901 25.699 21.651 1.00 22.81 126 ARG A O 1
ATOM 889 N N A GLU A 1 100 ? -8.289 23.594 22.084 0.50 21.43 127 GLU A N 1
ATOM 890 N N B GLU A 1 100 ? -8.307 23.598 22.073 0.50 21.21 127 GLU A N 1
ATOM 891 C CA A GLU A 1 100 ? -9.554 23.242 22.694 0.50 22.01 127 GLU A CA 1
ATOM 892 C CA B GLU A 1 100 ? -9.599 23.288 22.644 0.50 21.73 127 GLU A CA 1
ATOM 893 C C A GLU A 1 100 ? -9.612 23.715 24.150 0.50 20.95 127 GLU A C 1
ATOM 894 C C B GLU A 1 100 ? -9.615 23.604 24.151 0.50 20.95 127 GLU A C 1
ATOM 895 O O A GLU A 1 100 ? -8.581 24.005 24.776 0.50 20.19 127 GLU A O 1
ATOM 896 O O B GLU A 1 100 ? -8.557 23.711 24.804 0.50 19.55 127 GLU A O 1
ATOM 907 N N . PRO A 1 101 ? -10.816 23.747 24.717 1.00 21.41 128 PRO A N 1
ATOM 908 C CA . PRO A 1 101 ? -10.931 24.150 26.106 1.00 20.06 128 PRO A CA 1
ATOM 909 C C . PRO A 1 101 ? -10.415 23.062 27.047 1.00 20.03 128 PRO A C 1
ATOM 910 O O . PRO A 1 101 ? -10.712 21.881 26.842 1.00 21.43 128 PRO A O 1
ATOM 914 N N . VAL A 1 102 ? -9.664 23.471 28.068 1.00 17.84 129 VAL A N 1
ATOM 915 C CA . VAL A 1 102 ? -9.161 22.580 29.119 1.00 19.85 129 VAL A CA 1
ATOM 916 C C . VAL A 1 102 ? -9.292 23.293 30.456 1.00 19.40 129 VAL A C 1
ATOM 917 O O . VAL A 1 102 ? -9.578 24.502 30.510 1.00 21.00 129 VAL A O 1
ATOM 921 N N . ALA A 1 103 ? -9.083 22.550 31.549 1.00 19.09 130 ALA A N 1
ATOM 922 C CA . ALA A 1 103 ? -9.226 23.059 32.906 1.00 18.40 130 ALA A CA 1
ATOM 923 C C . ALA A 1 103 ? -7.873 23.245 33.647 1.00 16.75 130 ALA A C 1
ATOM 924 O O . ALA A 1 103 ? -7.789 24.022 34.609 1.00 20.94 130 ALA A O 1
ATOM 926 N N . TYR A 1 104 ? -6.859 22.468 33.245 1.00 17.33 131 TYR A N 1
ATOM 927 C CA . TYR A 1 104 ? -5.536 22.445 33.863 1.00 15.50 131 TYR A CA 1
ATOM 928 C C . TYR A 1 104 ? -4.410 22.331 32.856 1.00 17.50 131 TYR A C 1
ATOM 929 O O . TYR A 1 104 ? -4.599 21.820 31.768 1.00 16.53 131 TYR A O 1
ATOM 938 N N . VAL A 1 105 ? -3.228 22.785 33.259 1.00 16.92 132 VAL A N 1
ATOM 939 C CA . VAL A 1 105 ? -1.984 22.407 32.568 1.00 15.19 132 VAL A CA 1
ATOM 940 C C . VAL A 1 105 ? -1.043 21.850 33.623 1.00 15.44 132 VAL A C 1
ATOM 941 O O . VAL A 1 105 ? -0.901 22.435 34.689 1.00 17.38 132 VAL A O 1
ATOM 945 N N . LEU A 1 106 ? -0.444 20.698 33.350 1.00 14.06 133 LEU A N 1
ATOM 946 C CA . LEU A 1 106 ? 0.614 20.132 34.166 1.00 14.49 133 LEU A CA 1
ATOM 947 C C . LEU A 1 106 ? 1.938 20.348 33.460 1.00 16.12 133 LEU A C 1
ATOM 948 O O . LEU A 1 106 ? 2.077 19.999 32.266 1.00 15.06 133 LEU A O 1
ATOM 953 N N . GLU A 1 107 ? 2.889 20.976 34.153 1.00 15.70 134 GLU A N 1
ATOM 954 C CA . GLU A 1 107 ? 4.225 21.130 33.635 1.00 14.32 134 GLU A CA 1
ATOM 955 C C . GLU A 1 107 ? 5.181 20.248 34.407 1.00 15.35 134 GLU A C 1
ATOM 956 O O . GLU A 1 107 ? 5.195 20.244 35.644 1.00 17.05 134 GLU A O 1
ATOM 962 N N . LEU A 1 108 ? 5.968 19.49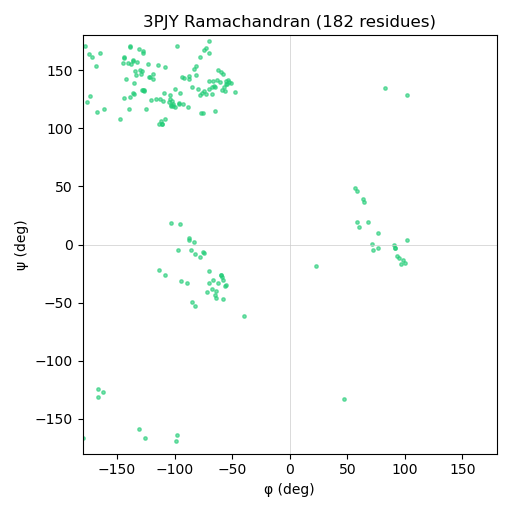9 33.646 1.00 14.54 135 LEU A N 1
ATOM 963 C CA . LEU A 1 108 ? 6.935 18.572 34.174 1.00 15.30 135 LEU A CA 1
ATOM 964 C C . LEU A 1 108 ? 8.276 18.891 33.530 1.00 15.50 135 LEU A C 1
ATOM 965 O O . LEU A 1 108 ? 8.331 19.573 32.483 1.00 16.29 135 LEU A O 1
ATOM 970 N N . ASN A 1 109 ? 9.383 18.347 34.057 1.00 16.70 136 ASN A N 1
ATOM 971 C CA . ASN A 1 109 ? 10.665 18.442 33.314 1.00 15.93 136 ASN A CA 1
ATOM 972 C C . ASN A 1 109 ? 10.517 17.924 31.901 1.00 16.21 136 ASN A C 1
ATOM 973 O O . ASN A 1 109 ? 9.851 16.924 31.655 1.00 16.67 136 ASN A O 1
ATOM 978 N N . ALA A 1 110 ? 11.160 18.574 30.947 1.00 16.31 137 ALA A N 1
ATOM 979 C CA . ALA A 1 110 ? 11.153 18.086 29.591 1.00 15.91 137 ALA A CA 1
ATOM 980 C C . ALA A 1 110 ? 11.652 16.651 29.570 1.00 16.95 137 ALA A C 1
ATOM 981 O O . ALA A 1 110 ? 12.613 16.295 30.253 1.00 19.12 137 ALA A O 1
ATOM 983 N N . GLY A 1 111 ? 10.989 15.827 28.773 1.00 17.27 138 GLY A N 1
ATOM 984 C CA . GLY A 1 111 ? 11.367 14.416 28.597 1.00 18.66 138 GLY A CA 1
ATOM 985 C C . GLY A 1 111 ? 10.612 13.507 29.558 1.00 18.62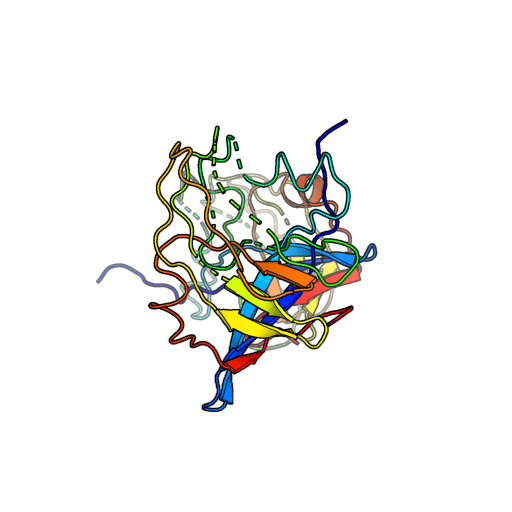 138 GLY A C 1
ATOM 986 O O . GLY A 1 111 ? 10.718 12.265 29.447 1.00 20.43 138 GLY A O 1
ATOM 987 N N . THR A 1 112 ? 9.892 14.074 30.532 1.00 17.07 139 THR A N 1
ATOM 988 C CA . THR A 1 112 ? 9.184 13.259 31.515 1.00 18.07 139 THR A CA 1
ATOM 989 C C . THR A 1 112 ? 8.061 12.427 30.882 1.00 18.12 139 THR A C 1
ATOM 990 O O . THR A 1 112 ? 7.882 11.246 31.242 1.00 18.66 139 THR A O 1
ATOM 994 N N . VAL A 1 113 ? 7.286 13.028 29.986 1.00 17.15 140 VAL A N 1
ATOM 995 C CA . VAL A 1 113 ? 6.208 12.294 29.308 1.00 17.82 140 VAL A CA 1
ATOM 996 C C . VAL A 1 113 ? 6.750 11.046 28.603 1.00 20.91 140 VAL A C 1
ATOM 997 O O . VAL A 1 113 ? 6.208 9.936 28.765 1.00 20.86 140 VAL A O 1
ATOM 1001 N N A LYS A 1 114 ? 7.833 11.218 27.850 0.50 19.85 141 LYS A N 1
ATOM 1002 N N B LYS A 1 114 ? 7.834 11.230 27.849 0.50 19.58 141 LYS A N 1
ATOM 1003 C CA A LYS A 1 114 ? 8.438 10.088 27.156 0.50 22.36 141 LYS A CA 1
ATOM 1004 C CA B LYS A 1 114 ? 8.488 10.115 27.176 0.50 21.90 141 LYS A CA 1
ATOM 1005 C C A LYS A 1 114 ? 8.991 9.067 28.161 0.50 23.89 141 LYS A C 1
ATOM 1006 C C B LYS A 1 114 ? 8.967 9.075 28.181 0.50 23.64 141 LYS A C 1
ATOM 1007 O O A LYS A 1 114 ? 8.734 7.857 28.018 0.50 25.36 141 LYS A O 1
ATOM 1008 O O B LYS A 1 114 ? 8.656 7.871 28.052 0.50 24.68 141 LYS A O 1
ATOM 1019 N N . ARG A 1 115 ? 9.676 9.531 29.209 1.00 22.62 142 ARG A N 1
ATOM 1020 C CA . ARG A 1 115 ? 10.260 8.608 30.193 1.00 23.76 142 ARG A CA 1
ATOM 1021 C C . ARG A 1 115 ? 9.188 7.762 30.878 1.00 25.70 142 ARG A C 1
ATOM 1022 O O . ARG A 1 115 ? 9.401 6.556 31.123 1.00 26.15 142 ARG A O 1
ATOM 1030 N N . LEU A 1 116 ? 8.055 8.392 31.193 1.00 21.50 143 LEU A N 1
ATOM 1031 C CA . LEU A 1 116 ? 6.923 7.697 31.887 1.00 21.17 143 LEU A CA 1
ATOM 1032 C C . LEU A 1 116 ? 5.958 6.956 30.948 1.00 24.47 143 LEU A C 1
ATOM 1033 O O . LEU A 1 116 ? 5.047 6.271 31.416 1.00 24.62 143 LEU A O 1
ATOM 1038 N N . GLY A 1 117 ? 6.145 7.075 29.642 1.00 22.18 144 GLY A N 1
ATOM 1039 C CA . GLY A 1 117 ? 5.279 6.426 28.668 1.00 26.13 144 GLY A CA 1
ATOM 1040 C C . GLY A 1 117 ? 3.853 6.932 28.694 1.00 25.17 144 GLY A C 1
ATOM 1041 O O . GLY A 1 117 ? 2.926 6.158 28.486 1.00 25.00 144 GLY A O 1
ATOM 1042 N N . VAL A 1 118 ? 3.709 8.235 28.925 1.00 20.44 145 VAL A N 1
ATOM 1043 C CA . VAL A 1 118 ? 2.424 8.906 28.963 1.00 20.12 145 VAL A CA 1
ATOM 1044 C C . VAL A 1 118 ? 2.011 9.397 27.587 1.00 20.60 145 VAL A C 1
ATOM 1045 O O . VAL A 1 118 ? 2.861 9.801 26.770 1.00 22.71 145 VAL A O 1
ATOM 1049 N N A SER A 1 119 ? 0.695 9.351 27.348 0.50 21.02 146 SER A N 1
ATOM 1050 N N B SER A 1 119 ? 0.712 9.398 27.330 0.50 21.46 146 SER A N 1
ATOM 1051 C CA A SER A 1 119 ? 0.046 9.605 26.053 0.50 20.26 146 SER A CA 1
ATOM 1052 C CA B SER A 1 119 ? 0.192 9.813 26.045 0.50 21.58 146 SER A CA 1
ATOM 1053 C C A SER A 1 119 ? -1.154 10.499 26.301 0.50 20.96 146 SER A C 1
ATOM 1054 C C B SER A 1 119 ? -1.181 10.410 26.234 0.50 20.91 146 SER A C 1
ATOM 1055 O O A SER A 1 119 ? -1.684 10.514 27.414 0.50 23.39 146 SER A O 1
ATOM 1056 O O B SER A 1 119 ? -1.858 10.125 27.229 0.50 20.81 146 SER A O 1
ATOM 1061 N N . PRO A 1 120 ? -1.624 11.231 25.264 1.00 21.10 147 PRO A N 1
ATOM 1062 C CA . PRO A 1 120 ? -2.975 11.773 25.306 1.00 21.72 147 PRO A CA 1
ATOM 1063 C C . PRO A 1 120 ? -4.004 10.655 25.538 1.00 22.47 147 PRO A C 1
ATOM 1064 O O . PRO A 1 120 ? -3.822 9.507 25.047 1.00 23.47 147 PRO A O 1
ATOM 1068 N N . GLY A 1 121 ? -4.988 10.930 26.379 1.00 21.76 148 GLY A N 1
ATOM 1069 C CA . GLY A 1 121 ? -5.976 9.942 26.764 1.00 24.43 148 GLY A CA 1
ATOM 1070 C C . GLY A 1 121 ? -5.686 9.320 28.127 1.00 21.32 148 GLY A C 1
ATOM 1071 O O . GLY A 1 121 ? -6.556 8.708 28.736 1.00 24.75 148 GLY A O 1
ATOM 1072 N N . ASP A 1 122 ? -4.462 9.503 28.610 1.00 20.56 149 ASP A N 1
ATOM 1073 C CA . ASP A 1 122 ? -4.100 9.078 29.958 1.00 20.42 149 ASP A CA 1
ATOM 1074 C C . ASP A 1 122 ? -4.747 10.028 30.975 1.00 21.01 149 ASP A C 1
ATOM 1075 O O . ASP A 1 122 ? -5.288 11.066 30.617 1.00 20.73 149 ASP A O 1
ATOM 1080 N N . ARG A 1 123 ? -4.711 9.656 32.244 1.00 21.47 150 ARG A N 1
ATOM 1081 C CA . ARG A 1 123 ? -5.446 10.389 33.290 1.00 21.16 150 ARG A CA 1
ATOM 1082 C C . ARG A 1 123 ? -4.503 10.868 34.370 1.00 21.64 150 ARG A C 1
ATOM 1083 O O . ARG A 1 123 ? -3.532 10.162 34.727 1.00 22.83 150 ARG A O 1
ATOM 1091 N N . LEU A 1 124 ? -4.812 12.051 34.881 1.00 19.57 151 LEU A N 1
ATOM 1092 C CA . LEU A 1 124 ? -4.250 12.557 36.126 1.00 21.11 151 LEU A CA 1
ATOM 1093 C C . LEU A 1 124 ? -5.286 12.444 37.233 1.00 22.94 151 LEU A C 1
ATOM 1094 O O . LEU A 1 124 ? -6.424 12.937 37.088 1.00 24.10 151 LEU A O 1
ATOM 1099 N N A GLU A 1 125 ? -4.941 11.790 38.335 0.50 23.04 152 GLU A N 1
ATOM 1100 N N B GLU A 1 125 ? -4.869 11.815 38.334 0.50 22.41 152 GLU A N 1
ATOM 1101 C CA A GLU A 1 125 ? -5.806 11.796 39.505 0.50 27.32 152 GLU A CA 1
ATOM 1102 C CA B GLU A 1 125 ? -5.647 11.606 39.550 0.50 25.41 152 GLU A CA 1
ATOM 1103 C C A GLU A 1 125 ? -5.155 12.445 40.701 0.50 27.50 152 GLU A C 1
ATOM 1104 C C B GLU A 1 125 ? -5.113 12.493 40.689 0.50 26.08 152 GLU A C 1
ATOM 1105 O O A GLU A 1 125 ? -3.956 12.301 40.930 0.50 24.84 152 GLU A O 1
ATOM 1106 O O B GLU A 1 125 ? -3.906 12.595 40.844 0.50 22.63 152 GLU A O 1
ATOM 1117 N N . GLY A 1 126 ? -5.981 13.115 41.493 1.00 30.10 153 GLY A N 1
ATOM 1118 C CA . GLY A 1 126 ? -5.543 13.661 42.793 1.00 38.45 153 GLY A CA 1
ATOM 1119 C C . GLY A 1 126 ? -6.707 14.125 43.648 1.00 48.19 153 GLY A C 1
ATOM 1120 O O . GLY A 1 126 ? -7.870 13.875 43.300 1.00 51.96 153 GLY A O 1
ATOM 1121 N N . ALA A 1 127 ? -6.418 14.799 44.768 1.00 56.76 154 ALA A N 1
ATOM 1122 C CA . ALA A 1 127 ? -7.474 15.539 45.515 1.00 61.31 154 ALA A CA 1
ATOM 1123 C C . ALA A 1 127 ? -7.998 16.702 44.642 1.00 63.98 154 ALA A C 1
ATOM 1124 O O . ALA A 1 127 ? -7.242 17.617 44.296 1.00 64.51 154 ALA A O 1
ATOM 1126 N N . GLY A 1 128 ? -9.273 16.650 44.249 1.00 65.75 155 GLY A N 1
ATOM 1127 C CA . GLY A 1 128 ? -9.832 17.651 43.322 1.00 66.97 155 GLY A CA 1
ATOM 1128 C C . GLY A 1 128 ? -9.901 17.232 41.851 1.00 67.59 155 GLY A C 1
ATOM 1129 O O . GLY A 1 128 ? -10.574 17.903 41.053 1.00 66.50 155 GLY A O 1
ATOM 1130 N N . LEU A 1 129 ? -9.214 16.137 41.489 1.00 67.89 156 LEU A N 1
ATOM 1131 C CA . LEU A 1 129 ? -9.306 15.537 40.136 1.00 67.26 156 LEU A CA 1
ATOM 1132 C C . LEU A 1 129 ? -10.016 14.184 40.181 1.00 66.62 156 LEU A C 1
ATOM 1133 O O . LEU A 1 129 ? -10.989 13.981 39.462 1.00 65.64 156 LEU A O 1
ATOM 1138 N N . GLY B 1 1 ? 33.147 -5.157 44.830 1.00 25.08 0 GLY B N 1
ATOM 1139 C CA . GLY B 1 1 ? 33.259 -3.776 44.232 1.00 21.12 0 GLY B CA 1
ATOM 1140 C C . GLY B 1 1 ? 32.901 -2.681 45.212 1.00 21.01 0 GLY B C 1
ATOM 1141 O O . GLY B 1 1 ? 33.010 -2.848 46.447 1.00 20.10 0 GLY B O 1
ATOM 1142 N N . GLU B 1 2 ? 32.512 -1.529 44.681 1.00 16.93 29 GLU B N 1
ATOM 1143 C CA . GLU B 1 2 ? 32.058 -0.429 45.486 1.00 15.88 29 GLU B CA 1
ATOM 1144 C C . GLU B 1 2 ? 30.742 -0.813 46.176 1.00 15.72 29 GLU B C 1
ATOM 1145 O O . GLU B 1 2 ? 29.884 -1.450 45.549 1.00 17.32 29 GLU B O 1
ATOM 1151 N N . VAL B 1 3 ? 30.614 -0.494 47.443 1.00 14.94 30 VAL B N 1
ATOM 1152 C CA . VAL B 1 3 ? 29.369 -0.717 48.174 1.00 15.81 30 VAL B CA 1
ATOM 1153 C C . VAL B 1 3 ? 28.210 0.000 47.486 1.00 17.49 30 VAL B C 1
ATOM 1154 O O . VAL B 1 3 ? 28.356 1.116 47.030 1.00 20.10 30 VAL B O 1
ATOM 1158 N N . SER B 1 4 ? 27.097 -0.700 47.360 1.00 20.23 31 SER B N 1
ATOM 1159 C CA . SER B 1 4 ? 25.923 -0.127 46.712 1.00 20.73 31 SER B CA 1
ATOM 1160 C C . SER B 1 4 ? 24.744 -0.185 47.668 1.00 18.79 31 SER B C 1
ATOM 1161 O O . SER B 1 4 ? 24.722 -1.026 48.598 1.00 17.28 31 SER B O 1
ATOM 1164 N N . TYR B 1 5 ? 23.796 0.724 47.421 1.00 18.37 32 TYR B N 1
ATOM 1165 C CA . TYR B 1 5 ? 22.549 0.787 48.179 1.00 19.06 32 TYR B CA 1
ATOM 1166 C C . TYR B 1 5 ? 21.415 0.963 47.188 1.00 19.52 32 TYR B C 1
ATOM 1167 O O . TYR B 1 5 ? 21.544 1.735 46.222 1.00 19.74 32 TYR B O 1
ATOM 1176 N N . ALA B 1 6 ? 20.314 0.268 47.433 1.00 18.93 33 ALA B N 1
ATOM 1177 C CA . ALA B 1 6 ? 19.081 0.604 46.750 1.00 20.70 33 ALA B CA 1
ATOM 1178 C C . ALA B 1 6 ? 18.716 2.037 47.126 1.00 20.87 33 ALA B C 1
ATOM 1179 O O . ALA B 1 6 ? 18.902 2.457 48.285 1.00 20.28 33 ALA B O 1
ATOM 1181 N N . LYS B 1 7 ? 18.230 2.800 46.166 1.00 21.70 34 LYS B N 1
ATOM 1182 C CA . LYS B 1 7 ? 17.735 4.139 46.443 1.00 22.77 34 LYS B CA 1
ATOM 1183 C C . LYS B 1 7 ? 16.234 4.154 46.270 1.00 25.11 34 LYS B C 1
ATOM 1184 O O . LYS B 1 7 ? 15.676 3.461 45.384 1.00 26.47 34 LYS B O 1
ATOM 1190 N N A GLU B 1 8 ? 15.544 5.027 46.993 0.50 19.09 35 GLU B N 1
ATOM 1191 N N B GLU B 1 8 ? 15.588 4.859 47.195 0.50 20.41 35 GLU B N 1
ATOM 1192 C CA A GLU B 1 8 ? 14.130 5.225 46.690 0.50 19.72 35 GLU B CA 1
ATOM 1193 C CA B GLU B 1 8 ? 14.158 4.947 47.241 0.50 20.91 35 GLU B CA 1
ATOM 1194 C C A GLU B 1 8 ? 13.622 6.589 47.128 0.50 17.50 35 GLU B C 1
ATOM 1195 C C B GLU B 1 8 ? 13.836 6.437 47.291 0.50 18.47 35 GLU B C 1
ATOM 1196 O O A GLU B 1 8 ? 14.101 7.159 48.122 0.50 14.84 35 GLU B O 1
ATOM 1197 O O B GLU B 1 8 ? 14.633 7.274 47.734 0.50 14.92 35 GLU B O 1
ATOM 1208 N N A ARG B 1 9 ? 12.588 7.039 46.414 0.66 18.25 36 ARG B N 1
ATOM 1209 N N B ARG B 1 9 ? 12.664 6.751 46.743 0.34 18.12 36 ARG B N 1
ATOM 1210 C CA A ARG B 1 9 ? 11.849 8.223 46.786 0.66 17.36 36 ARG B CA 1
ATOM 1211 C CA B ARG B 1 9 ? 12.064 8.061 46.912 0.34 18.40 36 ARG B CA 1
ATOM 1212 C C A ARG B 1 9 ? 10.919 7.865 47.935 0.66 17.01 36 ARG B C 1
ATOM 1213 C C B ARG B 1 9 ? 10.894 7.934 47.877 0.34 18.07 36 ARG B C 1
ATOM 1214 O O A ARG B 1 9 ? 10.202 6.854 47.903 0.66 18.03 36 ARG B O 1
ATOM 1215 O O B ARG B 1 9 ? 9.920 7.206 47.605 0.34 19.14 36 ARG B O 1
ATOM 1230 N N . VAL B 1 10 ? 10.994 8.675 48.981 1.00 16.72 37 VAL B N 1
ATOM 1231 C CA . VAL B 1 10 ? 10.077 8.574 50.095 1.00 15.91 37 VAL B CA 1
ATOM 1232 C C . VAL B 1 10 ? 9.535 9.984 50.342 1.00 18.02 37 VAL B C 1
ATOM 1233 O O . VAL B 1 10 ? 10.041 10.992 49.820 1.00 17.25 37 VAL B O 1
ATOM 1237 N N . ARG B 1 11 ? 8.527 10.055 51.182 1.00 17.22 38 ARG B N 1
ATOM 1238 C CA . ARG B 1 11 ? 8.012 11.351 51.568 1.00 17.21 38 ARG B CA 1
ATOM 1239 C C . ARG B 1 11 ? 7.603 11.405 52.998 1.00 18.50 38 ARG B C 1
ATOM 1240 O O . ARG B 1 11 ? 7.121 10.417 53.572 1.00 18.55 38 ARG B O 1
ATOM 1248 N N . LEU B 1 12 ? 7.872 12.554 53.578 1.00 16.75 39 LEU B N 1
ATOM 1249 C CA . LEU B 1 12 ? 7.395 12.884 54.915 1.00 15.95 39 LEU B CA 1
ATOM 1250 C C . LEU B 1 12 ? 6.112 13.667 54.796 1.00 18.98 39 LEU B C 1
ATOM 1251 O O . LEU B 1 12 ? 6.025 14.582 53.976 1.00 19.47 39 LEU B O 1
ATOM 1256 N N . ILE B 1 13 ? 5.090 13.232 55.549 1.00 17.09 40 ILE B N 1
ATOM 1257 C CA . ILE B 1 13 ? 3.770 13.847 55.520 1.00 17.02 40 ILE B CA 1
ATOM 1258 C C . ILE B 1 13 ? 3.505 14.328 56.940 1.00 18.97 40 ILE B C 1
ATOM 1259 O O . ILE B 1 13 ? 3.542 13.535 57.893 1.00 18.65 40 ILE B O 1
ATOM 1264 N N . THR B 1 14 ? 3.219 15.611 57.096 1.00 17.37 41 THR B N 1
ATOM 1265 C CA . THR B 1 14 ? 3.033 16.163 58.436 1.00 17.95 41 THR B CA 1
ATOM 1266 C C . THR B 1 14 ? 1.569 16.249 58.782 1.00 17.65 41 THR B C 1
ATOM 1267 O O . THR B 1 14 ? 0.654 16.095 57.941 1.00 20.44 41 THR B O 1
ATOM 1271 N N . ALA B 1 15 ? 1.305 16.561 60.052 1.00 19.22 42 ALA B N 1
ATOM 1272 C CA . ALA B 1 15 ? -0.049 16.706 60.527 1.00 19.25 42 ALA B CA 1
ATOM 1273 C C . ALA B 1 15 ? -0.860 17.751 59.790 1.00 19.24 42 ALA B C 1
ATOM 1274 O O . ALA B 1 15 ? -2.088 17.626 59.688 1.00 22.43 42 ALA B O 1
ATOM 1276 N N . SER B 1 16 ? -0.199 18.802 59.296 1.00 19.07 43 SER B N 1
ATOM 1277 C CA . SER B 1 16 ? -0.846 19.843 58.498 1.00 20.45 43 SER B CA 1
ATOM 1278 C C . SER B 1 16 ? -1.151 19.395 57.062 1.00 21.59 43 SER B C 1
ATOM 1279 O O . SER B 1 16 ? -1.817 20.134 56.317 1.00 24.38 43 SER B O 1
ATOM 1282 N N . GLY B 1 17 ? -0.690 18.211 56.699 1.00 21.97 44 GLY B N 1
ATOM 1283 C CA . GLY B 1 17 ? -0.889 17.710 55.333 1.00 23.84 44 GLY B CA 1
ATOM 1284 C C . GLY B 1 17 ? 0.240 18.058 54.395 1.00 25.88 44 GLY B C 1
ATOM 1285 O O . GLY B 1 17 ? 0.211 17.666 53.236 1.00 25.64 44 GLY B O 1
ATOM 1286 N N . ARG B 1 18 ? 1.229 18.810 54.863 1.00 20.69 45 ARG B N 1
ATOM 1287 C CA . ARG B 1 18 ? 2.395 19.141 54.034 1.00 20.79 45 ARG B CA 1
ATOM 1288 C C . ARG B 1 18 ? 3.195 17.897 53.690 1.00 19.61 45 ARG B C 1
ATOM 1289 O O . ARG B 1 18 ? 3.398 17.056 54.540 1.00 20.50 45 ARG B O 1
ATOM 1297 N N . THR B 1 19 ? 3.608 17.784 52.423 1.00 18.07 46 THR B N 1
ATOM 1298 C CA . THR B 1 19 ? 4.352 16.632 51.950 1.00 19.30 46 THR B CA 1
ATOM 1299 C C . THR B 1 19 ? 5.693 17.129 51.467 1.00 20.34 46 THR B C 1
ATOM 1300 O O . THR B 1 19 ? 5.802 18.211 50.898 1.00 22.65 46 THR B O 1
ATOM 1304 N N . HIS B 1 20 ? 6.722 16.331 51.728 1.00 17.84 47 HIS B N 1
ATOM 1305 C CA . HIS B 1 20 ? 8.069 16.645 51.265 1.00 17.44 47 HIS B CA 1
ATOM 1306 C C . HIS B 1 20 ? 8.823 15.388 50.867 1.00 17.25 47 HIS B C 1
ATOM 1307 O O . HIS B 1 20 ? 8.944 14.472 51.645 1.00 18.13 47 HIS B O 1
ATOM 1314 N N . ASP B 1 21 ? 9.345 15.382 49.657 1.00 17.04 48 ASP B N 1
ATOM 1315 C CA . ASP B 1 21 ? 10.055 14.246 49.141 1.00 16.15 48 ASP B CA 1
ATOM 1316 C C . ASP B 1 21 ? 11.534 14.245 49.480 1.00 16.57 48 ASP B C 1
ATOM 1317 O O . ASP B 1 21 ? 12.196 15.313 49.525 1.00 18.22 48 ASP B O 1
ATOM 1322 N N . LEU B 1 22 ? 12.034 13.037 49.694 1.00 16.16 49 LEU B N 1
ATOM 1323 C CA . LEU B 1 22 ? 13.426 12.760 49.946 1.00 15.63 49 LEU B CA 1
ATOM 1324 C C . LEU B 1 22 ? 13.884 11.606 49.086 1.00 15.57 49 LEU B C 1
ATOM 1325 O O . LEU B 1 22 ? 13.082 10.733 48.682 1.00 15.69 49 LEU B O 1
ATOM 1330 N N . THR B 1 23 ? 15.189 11.545 48.852 1.00 16.23 50 THR B N 1
ATOM 1331 C CA . THR B 1 23 ? 15.809 10.374 48.222 1.00 15.97 50 THR B CA 1
ATOM 1332 C C . THR B 1 23 ? 16.668 9.744 49.298 1.00 15.88 50 THR B C 1
ATOM 1333 O O . THR B 1 23 ? 17.481 10.418 49.922 1.00 16.19 50 THR B O 1
ATOM 1337 N N . VAL B 1 24 ? 16.442 8.475 49.553 1.00 15.75 51 VAL B N 1
ATOM 1338 C CA . VAL B 1 24 ? 17.173 7.762 50.572 1.00 14.60 51 VAL B CA 1
ATOM 1339 C C . VAL B 1 24 ? 17.913 6.563 50.026 1.00 16.53 51 VAL B C 1
ATOM 1340 O O . VAL B 1 24 ? 17.421 5.870 49.113 1.00 16.47 51 VAL B O 1
ATOM 1344 N N . GLU B 1 25 ? 19.101 6.318 50.597 1.00 13.48 52 GLU B N 1
ATOM 1345 C CA . GLU B 1 25 ? 19.772 5.029 50.473 1.00 13.42 52 GLU B CA 1
ATOM 1346 C C . GLU B 1 25 ? 19.234 4.085 51.510 1.00 14.26 52 GLU B C 1
ATOM 1347 O O . GLU B 1 25 ? 19.067 4.475 52.678 1.00 14.36 52 GLU B O 1
ATOM 1353 N N A LEU B 1 26 ? 18.965 2.851 51.104 0.66 12.80 53 LEU B N 1
ATOM 1354 N N B LEU B 1 26 ? 18.929 2.858 51.096 0.34 14.03 53 LEU B N 1
ATOM 1355 C CA A LEU B 1 26 ? 18.422 1.843 51.997 0.66 13.65 53 LEU B CA 1
ATOM 1356 C CA B LEU B 1 26 ? 18.451 1.839 52.018 0.34 14.86 53 LEU B CA 1
ATOM 1357 C C A LEU B 1 26 ? 19.517 0.984 52.612 0.66 14.13 53 LEU B C 1
ATOM 1358 C C B LEU B 1 26 ? 19.608 1.057 52.609 0.34 14.51 53 LEU B C 1
ATOM 1359 O O A LEU B 1 26 ? 20.137 0.194 51.907 0.66 14.71 53 LEU B O 1
ATOM 1360 O O B LEU B 1 26 ? 20.415 0.462 51.888 0.34 15.50 53 LEU B O 1
ATOM 1369 N N . ALA B 1 27 ? 19.680 1.076 53.933 1.00 14.57 54 ALA B N 1
ATOM 1370 C CA . ALA B 1 27 ? 20.646 0.270 54.666 1.00 14.37 54 ALA B CA 1
ATOM 1371 C C . ALA B 1 27 ? 19.856 -0.917 55.194 1.00 14.46 54 ALA B C 1
ATOM 1372 O O . ALA B 1 27 ? 19.076 -0.772 56.165 1.00 15.70 54 ALA B O 1
ATOM 1374 N N A VAL B 1 28 ? 20.106 -2.067 54.558 0.50 15.29 55 VAL B N 1
ATOM 1375 N N B VAL B 1 28 ? 20.004 -2.079 54.546 0.50 15.26 55 VAL B N 1
ATOM 1376 C CA A VAL B 1 28 ? 19.420 -3.323 54.831 0.50 15.90 55 VAL B CA 1
ATOM 1377 C CA B VAL B 1 28 ? 19.171 -3.249 54.892 0.50 15.64 55 VAL B CA 1
ATOM 1378 C C A VAL B 1 28 ? 20.367 -4.362 55.472 0.50 14.65 55 VAL B C 1
ATOM 1379 C C B VAL B 1 28 ? 19.931 -4.403 55.549 0.50 14.08 55 VAL B C 1
ATOM 1380 O O A VAL B 1 28 ? 20.096 -4.913 56.531 0.50 17.39 55 VAL B O 1
ATOM 1381 O O B VAL B 1 28 ? 19.378 -5.144 56.375 0.50 16.53 55 VAL B O 1
ATOM 1388 N N A ASP B 1 29 ? 21.478 -4.637 54.810 0.50 17.01 56 ASP B N 1
ATOM 1389 N N B ASP B 1 29 ? 21.191 -4.560 55.180 0.50 13.76 56 ASP B N 1
ATOM 1390 C CA A ASP B 1 29 ? 22.440 -5.602 55.334 0.50 18.13 56 ASP B CA 1
ATOM 1391 C CA B ASP B 1 29 ? 21.951 -5.687 55.692 0.50 13.64 56 ASP B CA 1
ATOM 1392 C C A ASP B 1 29 ? 22.903 -5.169 56.759 0.50 15.58 56 ASP B C 1
ATOM 1393 C C B ASP B 1 29 ? 22.868 -5.185 56.794 0.50 13.02 56 ASP B C 1
ATOM 1394 O O A ASP B 1 29 ? 22.863 -3.971 57.072 0.50 16.86 56 ASP B O 1
ATOM 1395 O O B ASP B 1 29 ? 23.133 -3.964 56.888 0.50 14.56 56 ASP B O 1
ATOM 1404 N N . PRO B 1 30 ? 23.384 -6.110 57.599 1.00 14.14 57 PRO B N 1
ATOM 1405 C CA . PRO B 1 30 ? 24.051 -5.692 58.829 1.00 14.38 57 PRO B CA 1
ATOM 1406 C C . PRO B 1 30 ? 25.224 -4.722 58.597 1.00 14.33 57 PRO B C 1
ATOM 1407 O O . PRO B 1 30 ? 25.376 -3.736 59.313 1.00 14.97 57 PRO B O 1
ATOM 1411 N N A SER B 1 31 ? 26.048 -4.978 57.579 0.66 14.81 58 SER B N 1
ATOM 1412 N N B SER B 1 31 ? 26.046 -5.012 57.589 0.34 15.26 58 SER B N 1
ATOM 1413 C CA A SER B 1 31 ? 27.193 -4.116 57.400 0.66 13.25 58 SER B CA 1
ATOM 1414 C CA B SER B 1 31 ? 27.207 -4.183 57.331 0.34 14.67 58 SER B CA 1
ATOM 1415 C C A SER B 1 31 ? 26.763 -2.715 56.963 0.66 14.29 58 SER B C 1
ATOM 1416 C C B SER B 1 31 ? 26.796 -2.755 56.928 0.34 14.66 58 SER B C 1
ATOM 1417 O O A SER B 1 31 ? 27.345 -1.725 57.388 0.66 14.18 58 SER B O 1
ATOM 1418 O O B SER B 1 31 ? 27.424 -1.789 57.357 0.34 15.20 58 SER B O 1
ATOM 1423 N N . GLN B 1 32 ? 25.735 -2.634 56.130 1.00 12.26 59 GLN B N 1
ATOM 1424 C CA . GLN B 1 32 ? 25.194 -1.341 55.709 1.00 12.08 59 GLN B CA 1
ATOM 1425 C C . GLN B 1 32 ? 24.656 -0.565 56.932 1.00 12.37 59 GLN B C 1
ATOM 1426 O O . GLN B 1 32 ? 24.861 0.618 57.064 1.00 13.13 59 GLN B O 1
ATOM 1432 N N . ARG B 1 33 ? 23.923 -1.262 57.791 1.00 13.64 60 ARG B N 1
ATOM 1433 C CA . ARG B 1 33 ? 23.316 -0.605 58.957 1.00 13.28 60 ARG B CA 1
ATOM 1434 C C . ARG B 1 33 ? 24.404 -0.150 59.928 1.00 14.34 60 ARG B C 1
ATOM 1435 O O . ARG B 1 33 ? 24.275 0.927 60.486 1.00 14.16 60 ARG B O 1
ATOM 1443 N N . GLU B 1 34 ? 25.451 -0.947 60.100 1.00 13.60 61 GLU B N 1
ATOM 1444 C CA . GLU B 1 34 ? 26.540 -0.583 61.031 1.00 13.66 61 GLU B CA 1
ATOM 1445 C C . GLU B 1 34 ? 27.372 0.551 60.462 1.00 16.13 61 GLU B C 1
ATOM 1446 O O . GLU B 1 34 ? 27.807 1.443 61.205 1.00 17.61 61 GLU B O 1
ATOM 1452 N N . GLN B 1 35 ? 27.650 0.523 59.162 1.00 13.95 62 GLN B N 1
ATOM 1453 C CA . GLN B 1 35 ? 28.476 1.572 58.535 1.00 13.09 62 GLN B CA 1
ATOM 1454 C C . GLN B 1 35 ? 27.714 2.877 58.492 1.00 14.89 62 GLN B C 1
ATOM 1455 O O . GLN B 1 35 ? 28.329 3.928 58.596 1.00 17.37 62 GLN B O 1
ATOM 1461 N N . GLY B 1 36 ? 26.392 2.810 58.328 1.00 13.80 63 GLY B N 1
ATOM 1462 C CA . GLY B 1 36 ? 25.603 4.016 58.297 1.00 14.21 63 GLY B CA 1
ATOM 1463 C C . GLY B 1 36 ? 26.221 5.064 57.369 1.00 13.72 63 GLY B C 1
ATOM 1464 O O . GLY B 1 36 ? 26.592 4.767 56.242 1.00 14.79 63 GLY B O 1
ATOM 1465 N N . LEU B 1 37 ? 26.309 6.293 57.848 1.00 14.61 64 LEU B N 1
ATOM 1466 C CA . LEU B 1 37 ? 26.873 7.415 57.113 1.00 11.61 64 LEU B CA 1
ATOM 1467 C C . LEU B 1 37 ? 28.293 7.733 57.613 1.00 14.62 64 LEU B C 1
ATOM 1468 O O . LEU B 1 37 ? 28.799 8.852 57.401 1.00 16.64 64 LEU B O 1
ATOM 1481 N N . TYR B 1 39 ? 32.101 8.333 57.889 1.00 15.39 66 TYR B N 1
ATOM 1482 C CA . TYR B 1 39 ? 33.129 8.910 57.008 1.00 15.81 66 TYR B CA 1
ATOM 1483 C C . TYR B 1 39 ? 32.660 9.860 55.924 1.00 16.62 66 TYR B C 1
ATOM 1484 O O . TYR B 1 39 ? 33.471 10.615 55.445 1.00 19.36 66 TYR B O 1
ATOM 1493 N N . ARG B 1 40 ? 31.383 9.868 55.553 1.00 16.09 67 ARG B N 1
ATOM 1494 C CA . ARG B 1 40 ? 30.896 10.796 54.543 1.00 17.65 67 ARG B CA 1
ATOM 1495 C C . ARG B 1 40 ? 31.099 12.219 54.981 1.00 17.90 67 ARG B C 1
ATOM 1496 O O . ARG B 1 40 ? 30.900 12.563 56.172 1.00 17.04 67 ARG B O 1
ATOM 1504 N N A ARG B 1 41 ? 31.510 13.063 54.041 0.50 18.00 68 ARG B N 1
ATOM 1505 N N B ARG B 1 41 ? 31.491 13.066 54.024 0.50 18.03 68 ARG B N 1
ATOM 1506 C CA A ARG B 1 41 ? 31.773 14.456 54.386 0.50 18.53 68 ARG B CA 1
ATOM 1507 C CA B ARG B 1 41 ? 31.684 14.492 54.317 0.50 18.39 68 ARG B CA 1
ATOM 1508 C C A ARG B 1 41 ? 30.642 15.389 53.950 0.50 18.98 68 ARG B C 1
ATOM 1509 C C B ARG B 1 41 ? 30.699 15.418 53.612 0.50 20.22 68 ARG B C 1
ATOM 1510 O O A ARG B 1 41 ? 30.532 16.532 54.410 0.50 20.25 68 ARG B O 1
ATOM 1511 O O B ARG B 1 41 ? 30.783 16.638 53.754 0.50 19.72 68 ARG B O 1
ATOM 1526 N N A GLN B 1 42 ? 29.791 14.912 53.056 0.50 18.07 69 GLN B N 1
ATOM 1527 N N B GLN B 1 42 ? 29.785 14.864 52.826 0.50 18.80 69 GLN B N 1
ATOM 1528 C CA A GLN B 1 42 ? 28.685 15.730 52.594 0.50 20.15 69 GLN B CA 1
ATOM 1529 C CA B GLN B 1 42 ? 28.757 15.683 52.204 0.50 20.85 69 GLN B CA 1
ATOM 1530 C C A GLN B 1 42 ? 27.480 14.856 52.328 0.50 18.45 69 GLN B C 1
ATOM 1531 C C B GLN B 1 42 ? 27.497 14.868 52.012 0.50 20.12 69 GLN B C 1
ATOM 1532 O O A GLN B 1 42 ? 27.598 13.649 52.205 0.50 17.44 69 GLN B O 1
ATOM 1533 O O B GLN B 1 42 ? 27.594 13.699 51.623 0.50 17.00 69 GLN B O 1
ATOM 1546 N N . ALA B 1 44 ? 23.340 15.846 50.482 1.00 17.24 71 ALA B N 1
ATOM 1547 C CA . ALA B 1 44 ? 22.413 16.881 50.036 1.00 17.33 71 ALA B CA 1
ATOM 1548 C C . ALA B 1 44 ? 21.241 17.051 50.964 1.00 18.61 71 ALA B C 1
ATOM 1549 O O . ALA B 1 44 ? 20.867 16.095 51.671 1.00 17.47 71 ALA B O 1
ATOM 1551 N N . PRO B 1 45 ? 20.636 18.253 50.994 1.00 18.45 72 PRO B N 1
ATOM 1552 C CA . PRO B 1 45 ? 19.639 18.486 52.028 1.00 17.07 72 PRO B CA 1
ATOM 1553 C C . PRO B 1 45 ? 18.403 17.561 51.966 1.00 17.11 72 PRO B C 1
ATOM 1554 O O . PRO B 1 45 ? 17.830 17.212 53.004 1.00 17.58 72 PRO B O 1
ATOM 1558 N N . ASP B 1 46 ? 17.997 17.169 50.764 1.00 17.37 73 ASP B N 1
ATOM 1559 C CA . ASP B 1 46 ? 16.857 16.253 50.610 1.00 18.02 73 ASP B CA 1
ATOM 1560 C C . ASP B 1 46 ? 17.276 14.772 50.447 1.00 18.33 73 ASP B C 1
ATOM 1561 O O . ASP B 1 46 ? 16.486 13.964 49.912 1.00 19.59 73 ASP B O 1
ATOM 1566 N N A HIS B 1 47 ? 18.483 14.428 50.888 0.50 16.87 74 HIS B N 1
ATOM 1567 N N B HIS B 1 47 ? 18.484 14.445 50.896 0.50 16.82 74 HIS B N 1
ATOM 1568 C CA A HIS B 1 47 ? 18.963 13.058 50.859 0.50 15.86 74 HIS B CA 1
ATOM 1569 C CA B HIS B 1 47 ? 18.984 13.088 50.896 0.50 15.64 74 HIS B CA 1
ATOM 1570 C C A HIS B 1 47 ? 19.223 12.556 52.277 0.50 17.27 74 HIS B C 1
ATOM 1571 C C B HIS B 1 47 ? 19.065 12.573 52.344 0.50 16.41 74 HIS B C 1
ATOM 1572 O O A HIS B 1 47 ? 19.703 13.292 53.137 0.50 14.93 74 HIS B O 1
ATOM 1573 O O B HIS B 1 47 ? 19.201 13.315 53.308 0.50 16.20 74 HIS B O 1
ATOM 1586 N N . GLY B 1 48 ? 18.966 11.271 52.480 1.00 15.43 75 GLY B N 1
ATOM 1587 C CA . GLY B 1 48 ? 19.208 10.631 53.754 1.00 15.36 75 GLY B CA 1
ATOM 1588 C C . GLY B 1 48 ? 19.440 9.152 53.620 1.00 14.78 75 GLY B C 1
ATOM 1589 O O . GLY B 1 48 ? 19.582 8.629 52.504 1.00 14.77 75 GLY B O 1
ATOM 1598 N N . LEU B 1 50 ? 17.918 5.477 55.095 1.00 12.84 77 LEU B N 1
ATOM 1599 C CA . LEU B 1 50 ? 16.818 4.810 55.748 1.00 11.98 77 LEU B CA 1
ATOM 1600 C C . LEU B 1 50 ? 17.335 3.408 56.148 1.00 12.95 77 LEU B C 1
ATOM 1601 O O . LEU B 1 50 ? 17.659 2.572 55.308 1.00 14.91 77 LEU B O 1
ATOM 1606 N N . PHE B 1 51 ? 17.408 3.206 57.445 1.00 13.98 78 PHE B N 1
ATOM 1607 C CA . PHE B 1 51 ? 17.856 1.957 58.063 1.00 13.03 78 PHE B CA 1
ATOM 1608 C C . PHE B 1 51 ? 16.631 1.072 58.205 1.00 13.50 78 PHE B C 1
ATOM 1609 O O . PHE B 1 51 ? 15.669 1.426 58.914 1.00 14.63 78 PHE B O 1
ATOM 1617 N N . ASP B 1 52 ? 16.638 -0.087 57.558 1.00 14.00 79 ASP B N 1
ATOM 1618 C CA . ASP B 1 52 ? 15.517 -1.041 57.554 1.00 14.78 79 ASP B CA 1
ATOM 1619 C C . ASP B 1 52 ? 15.982 -2.241 58.341 1.00 15.96 79 ASP B C 1
ATOM 1620 O O . ASP B 1 52 ? 16.829 -3.029 57.884 1.00 15.53 79 ASP B O 1
ATOM 1625 N N . PHE B 1 53 ? 15.508 -2.358 59.583 1.00 15.74 80 PHE B N 1
ATOM 1626 C CA . PHE B 1 53 ? 15.961 -3.416 60.496 1.00 15.22 80 PHE B CA 1
ATOM 1627 C C . PHE B 1 53 ? 15.348 -4.779 60.221 1.00 17.52 80 PHE B C 1
ATOM 1628 O O . PHE B 1 53 ? 15.782 -5.782 60.797 1.00 17.61 80 PHE B O 1
ATOM 1636 N N . GLY B 1 54 ? 14.338 -4.797 59.367 1.00 17.61 81 GLY B N 1
ATOM 1637 C CA . GLY B 1 54 ? 13.671 -6.047 58.996 1.00 17.83 81 GLY B CA 1
ATOM 1638 C C . GLY B 1 54 ? 12.872 -6.713 60.106 1.00 18.72 81 GLY B C 1
ATOM 1639 O O . GLY B 1 54 ? 12.522 -7.906 60.020 1.00 22.11 81 GLY B O 1
ATOM 1640 N N . GLU B 1 55 ? 12.532 -5.931 61.128 1.00 18.27 82 GLU B N 1
ATOM 1641 C CA . GLU B 1 55 ? 11.777 -6.413 62.267 1.00 18.47 82 GLU B CA 1
ATOM 1642 C C . GLU B 1 55 ? 11.411 -5.186 63.098 1.00 18.30 82 GLU B C 1
ATOM 1643 O O . GLU B 1 55 ? 12.032 -4.114 62.966 1.00 16.95 82 GLU B O 1
ATOM 1649 N N . THR B 1 56 ? 10.413 -5.341 63.966 1.00 18.00 83 THR B N 1
ATOM 1650 C CA . THR B 1 56 ? 10.081 -4.345 64.962 1.00 17.92 83 THR B CA 1
ATOM 1651 C C . THR B 1 56 ? 10.664 -4.749 66.305 1.00 20.68 83 THR B C 1
ATOM 1652 O O . THR B 1 56 ? 10.326 -5.797 66.873 1.00 21.34 83 THR B O 1
ATOM 1656 N N . ARG B 1 57 ? 11.551 -3.912 66.811 1.00 16.11 84 ARG B N 1
ATOM 1657 C CA . ARG B 1 57 ? 12.324 -4.185 68.029 1.00 18.39 84 ARG B CA 1
ATOM 1658 C C . ARG B 1 57 ? 12.987 -2.865 68.414 1.00 17.16 84 ARG B C 1
ATOM 1659 O O . ARG B 1 57 ? 13.232 -2.036 67.556 1.00 17.30 84 ARG B O 1
ATOM 1667 N N . PRO B 1 58 ? 13.301 -2.642 69.712 1.00 18.62 85 PRO B N 1
ATOM 1668 C CA . PRO B 1 58 ? 14.063 -1.412 69.972 1.00 19.46 85 PRO B CA 1
ATOM 1669 C C . PRO B 1 58 ? 15.412 -1.430 69.294 1.00 19.29 85 PRO B C 1
ATOM 1670 O O . PRO B 1 58 ? 15.984 -2.528 69.067 1.00 19.14 85 PRO B O 1
ATOM 1674 N N . VAL B 1 59 ? 15.910 -0.249 68.931 1.00 17.92 86 VAL B N 1
ATOM 1675 C CA . VAL B 1 59 ? 17.202 -0.151 68.281 1.00 17.72 86 VAL B CA 1
ATOM 1676 C C . VAL B 1 59 ? 18.069 0.917 68.954 1.00 18.12 86 VAL B C 1
ATOM 1677 O O . VAL B 1 59 ? 17.573 1.834 69.648 1.00 19.19 86 VAL B O 1
ATOM 1697 N N . TRP B 1 62 ? 24.260 5.316 67.038 1.00 14.89 89 TRP B N 1
ATOM 1698 C CA . TRP B 1 62 ? 25.336 6.210 67.496 1.00 15.73 89 TRP B CA 1
ATOM 1699 C C . TRP B 1 62 ? 25.992 6.936 66.343 1.00 16.55 89 TRP B C 1
ATOM 1700 O O . TRP B 1 62 ? 25.624 6.745 65.166 1.00 19.28 89 TRP B O 1
ATOM 1719 N N . LYS B 1 64 ? 29.517 7.102 65.933 1.00 17.55 91 LYS B N 1
ATOM 1720 C CA . LYS B 1 64 ? 30.888 6.660 65.762 1.00 17.76 91 LYS B CA 1
ATOM 1721 C C . LYS B 1 64 ? 31.317 6.801 64.298 1.00 17.61 91 LYS B C 1
ATOM 1722 O O . LYS B 1 64 ? 30.588 6.411 63.371 1.00 17.67 91 LYS B O 1
ATOM 1728 N N . ASN B 1 65 ? 32.460 7.458 64.144 1.00 18.68 92 ASN B N 1
ATOM 1729 C CA . ASN B 1 65 ? 33.066 7.730 62.828 1.00 17.89 92 ASN B CA 1
ATOM 1730 C C . ASN B 1 65 ? 32.211 8.557 61.881 1.00 18.65 92 ASN B C 1
ATOM 1731 O O . ASN B 1 65 ? 32.470 8.598 60.658 1.00 19.05 92 ASN B O 1
ATOM 1736 N N . THR B 1 66 ? 31.169 9.203 62.408 1.00 17.71 93 THR B N 1
ATOM 1737 C CA . THR B 1 66 ? 30.239 9.980 61.573 1.00 17.28 93 THR B CA 1
ATOM 1738 C C . THR B 1 66 ? 30.587 11.445 61.713 1.00 17.66 93 THR B C 1
ATOM 1739 O O . THR B 1 66 ? 30.605 12.005 62.832 1.00 18.59 93 THR B O 1
ATOM 1743 N N . TYR B 1 67 ? 30.915 12.085 60.578 1.00 16.73 94 TYR B N 1
ATOM 1744 C CA . TYR B 1 67 ? 31.348 13.474 60.515 1.00 16.94 94 TYR B CA 1
ATOM 1745 C C . TYR B 1 67 ? 30.193 14.469 60.352 1.00 18.11 94 TYR B C 1
ATOM 1746 O O . TYR B 1 67 ? 30.285 15.611 60.800 1.00 21.28 94 TYR B O 1
ATOM 1755 N N . LEU B 1 68 ? 29.147 14.053 59.644 1.00 17.80 95 LEU B N 1
ATOM 1756 C CA . LEU B 1 68 ? 27.988 14.915 59.367 1.00 18.33 95 LEU B CA 1
ATOM 1757 C C . LEU B 1 68 ? 27.126 14.949 60.627 1.00 16.51 95 LEU B C 1
ATOM 1758 O O . LEU B 1 68 ? 26.765 13.882 61.138 1.00 17.65 95 LEU B O 1
ATOM 1763 N N . PRO B 1 69 ? 26.756 16.156 61.120 1.00 17.83 96 PRO B N 1
ATOM 1764 C CA . PRO B 1 69 ? 25.739 16.187 62.156 1.00 18.87 96 PRO B CA 1
ATOM 1765 C C . PRO B 1 69 ? 24.398 15.723 61.561 1.00 17.47 96 PRO B C 1
ATOM 1766 O O . PRO B 1 69 ? 24.087 16.064 60.410 1.00 17.87 96 PRO B O 1
ATOM 1770 N N . LEU B 1 70 ? 23.653 14.954 62.325 1.00 17.41 97 LEU B N 1
ATOM 1771 C CA . LEU B 1 70 ? 22.424 14.277 61.804 1.00 16.48 97 LEU B CA 1
ATOM 1772 C C . LEU B 1 70 ? 21.226 14.502 62.709 1.00 18.03 97 LEU B C 1
ATOM 1773 O O . LEU B 1 70 ? 21.366 14.59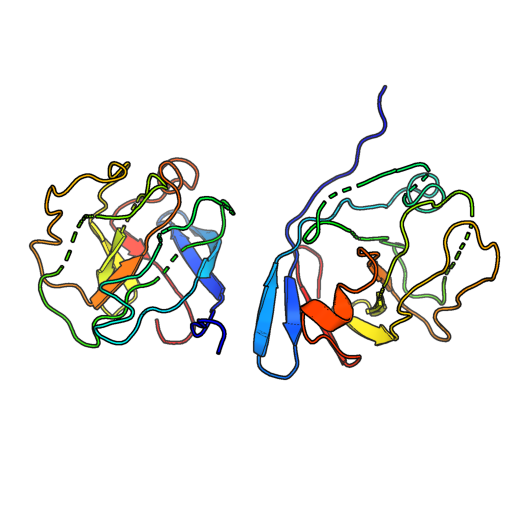5 63.924 1.00 19.27 97 LEU B O 1
ATOM 1778 N N . ASP B 1 71 ? 20.042 14.508 62.100 1.00 16.32 98 ASP B N 1
ATOM 1779 C CA . ASP B 1 71 ? 18.785 14.287 62.793 1.00 15.41 98 ASP B CA 1
ATOM 1780 C C . ASP B 1 71 ? 18.374 12.814 62.582 1.00 14.94 98 ASP B C 1
ATOM 1781 O O . ASP B 1 71 ? 18.546 12.253 61.480 1.00 14.86 98 ASP B O 1
ATOM 1794 N N . LEU B 1 73 ? 15.250 9.974 63.019 1.00 15.46 100 LEU B N 1
ATOM 1795 C CA . LEU B 1 73 ? 13.821 9.769 63.183 1.00 13.11 100 LEU B CA 1
ATOM 1796 C C . LEU B 1 73 ? 13.590 8.254 63.353 1.00 14.35 100 LEU B C 1
ATOM 1797 O O . LEU B 1 73 ? 14.001 7.481 62.508 1.00 14.51 100 LEU B O 1
ATOM 1802 N N . PHE B 1 74 ? 12.972 7.873 64.468 1.00 14.91 101 PHE B N 1
ATOM 1803 C CA . PHE B 1 74 ? 12.669 6.472 64.820 1.00 15.78 101 PHE B CA 1
ATOM 1804 C C . PHE B 1 74 ? 11.254 6.180 64.407 1.00 17.03 101 PHE B C 1
ATOM 1805 O O . PHE B 1 74 ? 10.345 6.867 64.854 1.00 16.73 101 PHE B O 1
ATOM 1813 N N . ILE B 1 75 ? 11.059 5.201 63.540 1.00 14.53 102 ILE B N 1
ATOM 1814 C CA . ILE B 1 75 ? 9.853 5.054 62.768 1.00 16.14 102 ILE B CA 1
ATOM 1815 C C . ILE B 1 75 ? 9.234 3.677 62.917 1.00 16.42 102 ILE B C 1
ATOM 1816 O O . ILE B 1 75 ? 9.925 2.657 62.780 1.00 16.98 102 ILE B O 1
ATOM 1821 N N . ALA B 1 76 ? 7.935 3.652 63.150 1.00 16.55 103 ALA B N 1
ATOM 1822 C CA . ALA B 1 76 ? 7.206 2.378 63.295 1.00 19.02 103 ALA B CA 1
ATOM 1823 C C . ALA B 1 76 ? 7.007 1.697 61.944 1.00 20.07 103 ALA B C 1
ATOM 1824 O O . ALA B 1 76 ? 7.177 2.305 60.902 1.00 18.91 103 ALA B O 1
ATOM 1826 N N . SER B 1 77 ? 6.587 0.418 61.948 1.00 21.01 104 SER B N 1
ATOM 1827 C CA . SER B 1 77 ? 6.364 -0.279 60.677 1.00 21.37 104 SER B CA 1
ATOM 1828 C C . SER B 1 77 ? 5.318 0.354 59.754 1.00 22.81 104 SER B C 1
ATOM 1829 O O . SER B 1 77 ? 5.386 0.174 58.527 1.00 24.72 104 SER B O 1
ATOM 1832 N N . ASP B 1 78 ? 4.372 1.081 60.333 1.00 21.24 105 ASP B N 1
ATOM 1833 C CA . ASP B 1 78 ? 3.338 1.750 59.548 1.00 23.51 105 ASP B CA 1
ATOM 1834 C C . ASP B 1 78 ? 3.775 3.148 59.069 1.00 24.04 105 ASP B C 1
ATOM 1835 O O . ASP B 1 78 ? 2.986 3.890 58.454 1.00 23.97 105 ASP B O 1
ATOM 1840 N N . GLY B 1 79 ? 5.018 3.495 59.356 1.00 20.33 106 GLY B N 1
ATOM 1841 C CA . GLY B 1 79 ? 5.572 4.789 58.934 1.00 19.43 106 GLY B CA 1
ATOM 1842 C C . GLY B 1 79 ? 5.427 5.920 59.940 1.00 16.64 106 GLY B C 1
ATOM 1843 O O . GLY B 1 79 ? 5.988 7.028 59.707 1.00 16.73 106 GLY B O 1
ATOM 1844 N N . THR B 1 80 ? 4.766 5.693 61.080 1.00 16.68 107 THR B N 1
ATOM 1845 C CA . THR B 1 80 ? 4.652 6.740 62.095 1.00 17.24 107 THR B CA 1
ATOM 1846 C C . THR B 1 80 ? 5.992 7.056 62.725 1.00 16.46 107 THR B C 1
ATOM 1847 O O . THR B 1 80 ? 6.733 6.148 63.170 1.00 18.13 107 THR B O 1
ATOM 1851 N N . ILE B 1 81 ? 6.332 8.335 62.758 1.00 16.43 108 ILE B N 1
ATOM 1852 C CA . ILE B 1 81 ? 7.508 8.780 63.454 1.00 16.69 108 ILE B CA 1
ATOM 1853 C C . ILE B 1 81 ? 7.198 8.803 64.947 1.00 18.79 108 ILE B C 1
ATOM 1854 O O . ILE B 1 81 ? 6.384 9.606 65.416 1.00 19.43 108 ILE B O 1
ATOM 1859 N N . ARG B 1 82 ? 7.864 7.928 65.694 1.00 19.02 109 ARG B N 1
ATOM 1860 C CA . ARG B 1 82 ? 7.615 7.760 67.131 1.00 18.30 109 ARG B CA 1
ATOM 1861 C C . ARG B 1 82 ? 8.395 8.756 67.942 1.00 22.67 109 ARG B C 1
ATOM 1862 O O . ARG B 1 82 ? 7.816 9.393 68.835 1.00 24.08 109 ARG B O 1
ATOM 1870 N N . THR B 1 83 ? 9.689 8.867 67.675 1.00 20.83 110 THR B N 1
ATOM 1871 C CA . THR B 1 83 ? 10.527 9.815 68.351 1.00 21.22 110 THR B CA 1
ATOM 1872 C C . THR B 1 83 ? 11.569 10.369 67.377 1.00 19.44 110 THR B C 1
ATOM 1873 O O . THR B 1 83 ? 11.880 9.747 66.347 1.00 18.17 110 THR B O 1
ATOM 1877 N N . ILE B 1 84 ? 12.102 11.519 67.764 1.00 18.12 111 ILE B N 1
ATOM 1878 C CA . ILE B 1 84 ? 13.066 12.238 66.950 1.00 16.86 111 ILE B CA 1
ATOM 1879 C C . ILE B 1 84 ? 14.190 12.689 67.837 1.00 18.43 111 ILE B C 1
ATOM 1880 O O . ILE B 1 84 ? 13.933 13.293 68.907 1.00 20.70 111 ILE B O 1
ATOM 1885 N N . HIS B 1 85 ? 15.419 12.399 67.412 1.00 17.66 112 HIS B N 1
ATOM 1886 C CA . HIS B 1 85 ? 16.603 12.934 68.073 1.00 16.81 112 HIS B CA 1
ATOM 1887 C C . HIS B 1 85 ? 17.289 13.875 67.122 1.00 17.21 112 HIS B C 1
ATOM 1888 O O . HIS B 1 85 ? 17.990 13.436 66.203 1.00 19.21 112 HIS B O 1
ATOM 1895 N N . GLU B 1 86 ? 17.130 15.176 67.360 1.00 18.66 113 GLU B N 1
ATOM 1896 C CA . GLU B 1 86 ? 17.748 16.175 66.513 1.00 18.64 113 GLU B CA 1
ATOM 1897 C C . GLU B 1 86 ? 19.208 16.404 66.945 1.00 18.18 113 GLU B C 1
ATOM 1898 O O . GLU B 1 86 ? 19.550 16.228 68.094 1.00 20.16 113 GLU B O 1
ATOM 1904 N N . ASN B 1 87 ? 20.036 16.778 65.983 1.00 19.41 114 ASN B N 1
ATOM 1905 C CA . ASN B 1 87 ? 21.391 17.244 66.240 1.00 20.30 114 ASN B CA 1
ATOM 1906 C C . ASN B 1 87 ? 22.238 16.243 67.012 1.00 20.53 114 ASN B C 1
ATOM 1907 O O . ASN B 1 87 ? 22.901 16.603 67.993 1.00 21.29 114 ASN B O 1
ATOM 1912 N N . ALA B 1 88 ? 22.222 14.984 66.537 1.00 18.57 115 ALA B N 1
ATOM 1913 C CA . ALA B 1 88 ? 23.170 13.981 67.009 1.00 19.26 115 ALA B CA 1
ATOM 1914 C C . ALA B 1 88 ? 24.577 14.527 66.742 1.00 21.01 115 ALA B C 1
ATOM 1915 O O . ALA B 1 88 ? 24.809 15.282 65.800 1.00 20.92 115 ALA B O 1
ATOM 1917 N N . VAL B 1 89 ? 25.506 14.190 67.634 1.00 20.39 116 VAL B N 1
ATOM 1918 C CA . VAL B 1 89 ? 26.819 14.830 67.673 1.00 19.85 116 VAL B CA 1
ATOM 1919 C C . VAL B 1 89 ? 27.886 14.024 66.907 1.00 19.58 116 VAL B C 1
ATOM 1920 O O . VAL B 1 89 ? 28.118 12.870 67.213 1.00 19.63 116 VAL B O 1
ATOM 1924 N N . PRO B 1 90 ? 28.522 14.646 65.906 1.00 18.89 117 PRO B N 1
ATOM 1925 C CA . PRO B 1 90 ? 29.543 13.931 65.159 1.00 19.46 117 PRO B CA 1
ATOM 1926 C C . PRO B 1 90 ? 30.598 13.275 66.060 1.00 20.04 117 PRO B C 1
ATOM 1927 O O . PRO B 1 90 ? 31.057 13.844 67.084 1.00 20.46 117 PRO B O 1
ATOM 1931 N N . HIS B 1 91 ? 30.965 12.071 65.676 1.00 19.75 118 HIS B N 1
ATOM 1932 C CA . HIS B 1 91 ? 31.981 11.256 66.365 1.00 21.58 118 HIS B CA 1
ATOM 1933 C C . HIS B 1 91 ? 31.592 10.660 67.718 1.00 22.60 118 HIS B C 1
ATOM 1934 O O . HIS B 1 91 ? 32.354 9.853 68.273 1.00 26.36 118 HIS B O 1
ATOM 1941 N N . SER B 1 92 ? 30.412 10.991 68.226 1.00 21.85 119 SER B N 1
ATOM 1942 C CA . SER B 1 92 ? 30.036 10.541 69.583 1.00 20.83 119 SER B CA 1
ATOM 1943 C C . SER B 1 92 ? 29.625 9.081 69.622 1.00 22.44 119 SER B C 1
ATOM 1944 O O . SER B 1 92 ? 28.800 8.639 68.812 1.00 20.24 119 SER B O 1
ATOM 1947 N N A GLU B 1 93 ? 30.218 8.328 70.541 0.66 20.95 120 GLU B N 1
ATOM 1948 N N B GLU B 1 93 ? 30.148 8.359 70.610 0.34 21.79 120 GLU B N 1
ATOM 1949 C CA A GLU B 1 93 ? 29.805 6.957 70.782 0.66 20.33 120 GLU B CA 1
ATOM 1950 C CA B GLU B 1 93 ? 29.788 6.969 70.869 0.34 21.51 120 GLU B CA 1
ATOM 1951 C C A GLU B 1 93 ? 28.640 6.824 71.804 0.34 20.74 120 GLU B C 1
ATOM 1952 C C B GLU B 1 93 ? 28.665 6.824 71.904 0.66 20.60 120 GLU B C 1
ATOM 1953 O O A GLU B 1 93 ? 28.267 5.712 72.172 0.34 22.89 120 GLU B O 1
ATOM 1954 O O B GLU B 1 93 ? 28.355 5.732 72.365 0.66 25.47 120 GLU B O 1
ATOM 1965 N N . ALA B 1 94 ? 28.026 7.938 72.224 1.00 20.95 121 ALA B N 1
ATOM 1966 C CA . ALA B 1 94 ? 26.840 7.884 73.079 1.00 20.75 121 ALA B CA 1
ATOM 1967 C C . ALA B 1 94 ? 25.709 7.197 72.346 1.00 20.84 121 ALA B C 1
ATOM 1968 O O . ALA B 1 94 ? 25.357 7.585 71.226 1.00 23.36 121 ALA B O 1
ATOM 1970 N N . ILE B 1 95 ? 25.102 6.204 72.975 1.00 19.93 122 ILE B N 1
ATOM 1971 C CA . ILE B 1 95 ? 23.979 5.482 72.386 1.00 19.84 122 ILE B CA 1
ATOM 1972 C C . ILE B 1 95 ? 22.745 6.319 72.440 1.00 20.98 122 ILE B C 1
ATOM 1973 O O . ILE B 1 95 ? 22.402 6.884 73.500 1.00 22.80 122 ILE B O 1
ATOM 1978 N N . ILE B 1 96 ? 22.056 6.382 71.302 1.00 17.78 123 ILE B N 1
ATOM 1979 C CA . ILE B 1 96 ? 20.768 7.009 71.168 1.00 19.92 123 ILE B CA 1
ATOM 1980 C C . ILE B 1 96 ? 19.772 5.873 70.983 1.00 21.86 123 ILE B C 1
ATOM 1981 O O . ILE B 1 96 ? 19.782 5.195 69.957 1.00 19.37 123 ILE B O 1
ATOM 1986 N N . ASP B 1 97 ? 18.963 5.629 72.013 1.00 21.81 124 ASP B N 1
ATOM 1987 C CA . ASP B 1 97 ? 18.060 4.487 72.028 1.00 23.73 124 ASP B CA 1
ATOM 1988 C C . ASP B 1 97 ? 16.701 4.895 71.498 1.00 24.02 124 ASP B C 1
ATOM 1989 O O . ASP B 1 97 ? 16.248 6.013 71.759 1.00 25.95 124 ASP B O 1
ATOM 1994 N N . SER B 1 98 ? 16.030 3.996 70.776 1.00 20.89 125 SER B N 1
ATOM 1995 C CA . SER B 1 98 ? 14.715 4.271 70.289 1.00 20.75 125 SER B CA 1
ATOM 1996 C C . SER B 1 98 ? 13.697 4.310 71.462 1.00 25.54 125 SER B C 1
ATOM 1997 O O . SER B 1 98 ? 12.623 4.859 71.281 1.00 29.25 125 SER B O 1
ATOM 2000 N N . ARG B 1 99 ? 14.003 3.673 72.594 1.00 26.81 126 ARG B N 1
ATOM 2001 C CA . ARG B 1 99 ? 13.147 3.738 73.815 1.00 29.40 126 ARG B CA 1
ATOM 2002 C C . ARG B 1 99 ? 11.884 2.872 73.734 1.00 29.33 126 ARG B C 1
ATOM 2003 O O . ARG B 1 99 ? 11.115 2.792 74.676 1.00 33.63 126 ARG B O 1
ATOM 2005 N N . GLU B 1 100 ? 11.671 2.236 72.598 1.00 26.62 127 GLU B N 1
ATOM 2006 C CA . GLU B 1 100 ? 10.493 1.451 72.305 1.00 27.46 127 GLU B CA 1
ATOM 2007 C C . GLU B 1 100 ? 10.714 0.783 70.938 1.00 24.29 127 GLU B C 1
ATOM 2008 O O . GLU B 1 100 ? 11.574 1.207 70.148 1.00 24.79 127 GLU B O 1
ATOM 2014 N N . PRO B 1 101 ? 9.908 -0.226 70.631 1.00 23.65 128 PRO B N 1
ATOM 2015 C CA . PRO B 1 101 ? 10.143 -0.957 69.370 1.00 21.25 128 PRO B CA 1
ATOM 2016 C C . PRO B 1 101 ? 9.855 -0.111 68.149 1.00 19.08 128 PRO B C 1
ATOM 2017 O O . PRO B 1 101 ? 8.837 0.589 68.102 1.00 21.84 128 PRO B O 1
ATOM 2021 N N . VAL B 1 102 ? 10.739 -0.154 67.152 1.00 18.45 129 VAL B N 1
ATOM 2022 C CA . VAL B 1 102 ? 10.544 0.508 65.869 1.00 16.83 129 VAL B CA 1
ATOM 2023 C C . VAL B 1 102 ? 11.021 -0.415 64.752 1.00 18.34 129 VAL B C 1
ATOM 2024 O O . VAL B 1 102 ? 11.621 -1.469 65.016 1.00 17.32 129 VAL B O 1
ATOM 2028 N N . ALA B 1 103 ? 10.738 -0.023 63.507 1.00 17.04 130 ALA B N 1
ATOM 2029 C CA . ALA B 1 103 ? 11.074 -0.821 62.339 1.00 15.33 130 ALA B CA 1
ATOM 2030 C C . ALA B 1 103 ? 12.128 -0.173 61.441 1.00 14.56 130 ALA B C 1
ATOM 2031 O O . ALA B 1 103 ? 12.760 -0.842 60.639 1.00 15.92 130 ALA B O 1
ATOM 2033 N N . TYR B 1 104 ? 12.268 1.148 61.537 1.00 15.02 131 TYR B N 1
ATOM 2034 C CA . TYR B 1 104 ? 13.176 1.930 60.690 1.00 14.64 131 TYR B CA 1
ATOM 2035 C C . TYR B 1 104 ? 13.764 3.070 61.470 1.00 13.55 131 TYR B C 1
ATOM 2036 O O . TYR B 1 104 ? 13.164 3.560 62.454 1.00 15.69 131 TYR B O 1
ATOM 2045 N N . VAL B 1 105 ? 14.915 3.546 61.023 1.00 14.21 132 VAL B N 1
ATOM 2046 C CA . VAL B 1 105 ? 15.447 4.837 61.436 1.00 13.52 132 VAL B CA 1
ATOM 2047 C C . VAL B 1 105 ? 15.792 5.597 60.151 1.00 13.66 132 VAL B C 1
ATOM 2048 O O . VAL B 1 105 ? 16.390 5.040 59.222 1.00 13.87 132 VAL B O 1
ATOM 2052 N N . LEU B 1 106 ? 15.379 6.858 60.092 1.00 13.49 133 LEU B N 1
ATOM 2053 C CA . LEU B 1 106 ? 15.780 7.773 58.995 1.00 12.04 133 LEU B CA 1
ATOM 2054 C C . LEU B 1 106 ? 16.814 8.740 59.539 1.00 14.52 133 LEU B C 1
ATOM 2055 O O . LEU B 1 106 ? 16.538 9.452 60.513 1.00 14.00 133 LEU B O 1
ATOM 2060 N N . GLU B 1 107 ? 17.986 8.766 58.904 1.00 13.18 134 GLU B N 1
ATOM 2061 C CA . GLU B 1 107 ? 18.984 9.777 59.208 1.00 12.95 134 GLU B CA 1
ATOM 2062 C C . GLU B 1 107 ? 19.016 10.844 58.117 1.00 14.32 134 GLU B C 1
ATOM 2063 O O . GLU B 1 107 ? 19.102 10.537 56.936 1.00 13.97 134 GLU B O 1
ATOM 2069 N N . LEU B 1 108 ? 18.921 12.092 58.534 1.00 13.70 135 LEU B N 1
ATOM 2070 C CA . LEU B 1 108 ? 18.939 13.250 57.664 1.00 12.59 135 LEU B CA 1
ATOM 2071 C C . LEU B 1 108 ? 20.001 14.234 58.162 1.00 14.20 135 LEU B C 1
ATOM 2072 O O . LEU B 1 108 ? 20.444 14.159 59.320 1.00 14.97 135 LEU B O 1
ATOM 2077 N N . ASN B 1 109 ? 20.382 15.198 57.329 1.00 14.62 136 ASN B N 1
ATOM 2078 C CA . ASN B 1 109 ? 21.268 16.239 57.817 1.00 15.08 136 ASN B CA 1
ATOM 2079 C C . ASN B 1 109 ? 20.649 16.906 59.042 1.00 16.94 136 ASN B C 1
ATOM 2080 O O . ASN B 1 109 ? 19.437 17.169 59.098 1.00 16.46 136 ASN B O 1
ATOM 2085 N N . ALA B 1 110 ? 21.458 17.233 60.035 1.00 17.52 137 ALA B N 1
ATOM 2086 C CA . ALA B 1 110 ? 20.940 17.998 61.171 1.00 18.12 137 ALA B CA 1
ATOM 2087 C C . ALA B 1 110 ? 20.271 19.275 60.722 1.00 19.00 137 ALA B C 1
ATOM 2088 O O . ALA B 1 110 ? 20.761 19.980 59.810 1.00 18.78 137 ALA B O 1
ATOM 2090 N N . GLY B 1 111 ? 19.139 19.583 61.342 1.00 20.00 138 GLY B N 1
ATOM 2091 C CA . GLY B 1 111 ? 18.349 20.756 60.984 1.00 21.02 138 GLY B CA 1
ATOM 2092 C C . GLY B 1 111 ? 17.230 20.460 60.007 1.00 19.53 138 GLY B C 1
ATOM 2093 O O . GLY B 1 111 ? 16.373 21.318 59.771 1.00 20.56 138 GLY B O 1
ATOM 2094 N N . THR B 1 112 ? 17.245 19.257 59.416 1.00 16.82 139 THR B N 1
ATOM 2095 C CA . THR B 1 112 ? 16.212 18.898 58.425 1.00 16.80 139 THR B CA 1
ATOM 2096 C C . THR B 1 112 ? 14.807 18.832 59.027 1.00 17.84 139 THR B C 1
ATOM 2097 O O . THR B 1 112 ? 13.847 19.303 58.412 1.00 18.25 139 THR B O 1
ATOM 2101 N N . VAL B 1 113 ? 14.706 18.293 60.231 1.00 17.00 140 VAL B N 1
ATOM 2102 C CA . VAL B 1 113 ? 13.394 18.192 60.911 1.00 17.70 140 VAL B CA 1
ATOM 2103 C C . VAL B 1 113 ? 12.777 19.542 61.070 1.00 19.98 140 VAL B C 1
ATOM 2104 O O . VAL B 1 113 ? 11.606 19.763 60.712 1.00 19.75 140 VAL B O 1
ATOM 2108 N N . LYS B 1 114 ? 13.584 20.480 61.528 1.00 19.20 141 LYS B N 1
ATOM 2109 C CA . LYS B 1 114 ? 13.094 21.877 61.615 1.00 22.48 141 LYS B CA 1
ATOM 2110 C C . LYS B 1 114 ? 12.758 22.506 60.281 1.00 21.40 141 LYS B C 1
ATOM 2111 O O . LYS B 1 114 ? 11.707 23.165 60.133 1.00 21.42 141 LYS B O 1
ATOM 2117 N N . ARG B 1 115 ? 13.643 22.347 59.312 1.00 21.01 142 ARG B N 1
ATOM 2118 C CA . ARG B 1 115 ? 13.425 22.908 57.991 1.00 19.64 142 ARG B CA 1
ATOM 2119 C C . ARG B 1 115 ? 12.115 22.445 57.389 1.00 19.19 142 ARG B C 1
ATOM 2120 O O . ARG B 1 115 ? 11.422 23.259 56.741 1.00 20.47 142 ARG B O 1
ATOM 2128 N N . LEU B 1 116 ? 11.722 21.202 57.666 1.00 19.03 143 LEU B N 1
ATOM 2129 C CA . LEU B 1 116 ? 10.538 20.580 57.038 1.00 20.35 143 LEU B CA 1
ATOM 2130 C C . LEU B 1 116 ? 9.276 20.662 57.906 1.00 19.17 143 LEU B C 1
ATOM 2131 O O . LEU B 1 116 ? 8.211 20.256 57.448 1.00 22.66 143 LEU B O 1
ATOM 2136 N N . GLY B 1 117 ? 9.411 21.176 59.121 1.00 19.44 144 GLY B N 1
ATOM 2137 C CA . GLY B 1 117 ? 8.275 21.294 60.047 1.00 22.06 144 GLY B CA 1
ATOM 2138 C C . GLY B 1 117 ? 7.701 19.947 60.453 1.00 19.57 144 GLY B C 1
ATOM 2139 O O . GLY B 1 117 ? 6.476 19.768 60.529 1.00 20.23 144 GLY B O 1
ATOM 2140 N N . VAL B 1 118 ? 8.596 18.994 60.669 1.00 17.97 145 VAL B N 1
ATOM 2141 C CA . VAL B 1 118 ? 8.244 17.636 61.072 1.00 18.08 145 VAL B CA 1
ATOM 2142 C C . VAL B 1 118 ? 8.235 17.474 62.575 1.00 20.37 145 VAL B C 1
ATOM 2143 O O . VAL B 1 118 ? 9.014 18.096 63.275 1.00 21.41 145 VAL B O 1
ATOM 2147 N N . SER B 1 119 ? 7.282 16.672 63.078 1.00 20.06 146 SER B N 1
ATOM 2148 C CA . SER B 1 119 ? 7.093 16.415 64.499 1.00 19.94 146 SER B CA 1
ATOM 2149 C C . SER B 1 119 ? 6.849 14.931 64.711 1.00 18.97 146 SER B C 1
ATOM 2150 O O . SER B 1 119 ? 6.402 14.254 63.832 1.00 18.36 146 SER B O 1
ATOM 2153 N N . PRO B 1 120 ? 7.076 14.418 65.922 1.00 18.53 147 PRO B N 1
ATOM 2154 C CA . PRO B 1 120 ? 6.593 13.092 66.234 1.00 19.37 147 PRO B CA 1
ATOM 2155 C C . PRO B 1 120 ? 5.121 12.959 65.935 1.00 19.66 147 PRO B C 1
ATOM 2156 O O . PRO B 1 120 ? 4.334 13.902 66.189 1.00 20.85 147 PRO B O 1
ATOM 2160 N N . GLY B 1 121 ? 4.741 11.809 65.393 1.00 19.70 148 GLY B N 1
ATOM 2161 C CA . GLY B 1 121 ? 3.402 11.544 64.976 1.00 19.56 148 GLY B CA 1
ATOM 2162 C C . GLY B 1 121 ? 3.174 11.780 63.500 1.00 18.39 148 GLY B C 1
ATOM 2163 O O . GLY B 1 121 ? 2.176 11.287 62.940 1.00 21.07 148 GLY B O 1
ATOM 2164 N N . ASP B 1 122 ? 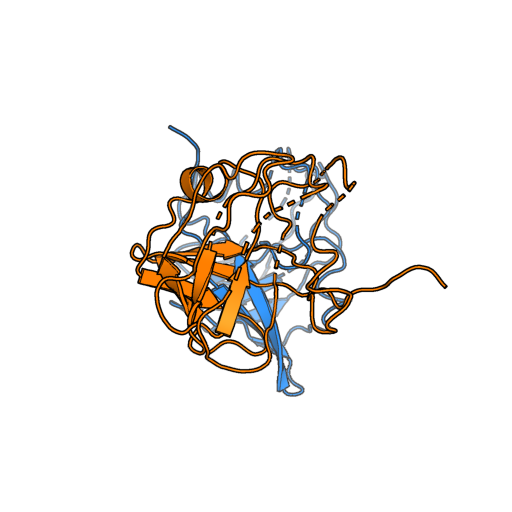4.092 12.506 62.858 1.00 16.75 149 ASP B N 1
ATOM 2165 C CA . ASP B 1 122 ? 4.076 12.600 61.406 1.00 17.05 149 ASP B CA 1
ATOM 2166 C C . ASP B 1 122 ? 4.479 11.249 60.780 1.00 17.83 149 ASP B C 1
ATOM 2167 O O . ASP B 1 122 ? 4.755 10.294 61.504 1.00 18.75 149 ASP B O 1
ATOM 2172 N N . ARG B 1 123 ? 4.429 11.125 59.456 1.00 15.94 150 ARG B N 1
ATOM 2173 C CA . ARG B 1 123 ? 4.646 9.838 58.813 1.00 17.29 150 ARG B CA 1
ATOM 2174 C C . ARG B 1 123 ? 5.597 9.862 57.634 1.00 18.47 150 ARG B C 1
ATOM 2175 O O . ARG B 1 123 ? 5.706 10.857 56.943 1.00 18.79 150 ARG B O 1
ATOM 2183 N N . LEU B 1 124 ? 6.337 8.765 57.507 1.00 16.67 151 LEU B N 1
ATOM 2184 C CA . LEU B 1 124 ? 7.117 8.475 56.324 1.00 16.97 151 LEU B CA 1
ATOM 2185 C C . LEU B 1 124 ? 6.358 7.487 55.456 1.00 18.86 151 LEU B C 1
ATOM 2186 O O . LEU B 1 124 ? 5.765 6.501 55.942 1.00 19.34 151 LEU B O 1
ATOM 2191 N N . GLU B 1 125 ? 6.302 7.767 54.163 1.00 17.27 152 GLU B N 1
ATOM 2192 C CA . GLU B 1 125 ? 5.602 6.930 53.185 1.00 18.98 152 GLU B CA 1
ATOM 2193 C C . GLU B 1 125 ? 6.542 6.651 52.042 1.00 22.84 152 GLU B C 1
ATOM 2194 O O . GLU B 1 125 ? 7.390 7.479 51.660 1.00 20.53 152 GLU B O 1
ATOM 2196 N N . GLY B 1 126 ? 6.385 5.470 51.493 1.00 24.06 153 GLY B N 1
ATOM 2197 C CA . GLY B 1 126 ? 7.171 5.080 50.315 1.00 28.25 153 GLY B CA 1
ATOM 2198 C C . GLY B 1 126 ? 6.763 3.670 49.919 1.00 37.56 153 GLY B C 1
ATOM 2199 O O . GLY B 1 126 ? 5.754 3.149 50.423 1.00 36.94 153 GLY B O 1
ATOM 2200 N N . ALA B 1 127 ? 7.567 3.044 49.054 1.00 45.88 154 ALA B N 1
ATOM 2201 C CA . ALA B 1 127 ? 7.339 1.672 48.557 1.00 50.91 154 ALA B CA 1
ATOM 2202 C C . ALA B 1 127 ? 6.829 0.674 49.608 1.00 56.19 154 ALA B C 1
ATOM 2203 O O . ALA B 1 127 ? 5.733 0.130 49.452 1.00 61.17 154 ALA B O 1
ATOM 2205 N N . GLY B 1 128 ? 7.597 0.415 50.666 1.00 57.63 155 GLY B N 1
ATOM 2206 C CA . GLY B 1 128 ? 7.188 -0.635 51.630 1.00 58.37 155 GLY B CA 1
ATOM 2207 C C . GLY B 1 128 ? 6.435 -0.134 52.850 1.00 57.48 155 GLY B C 1
ATOM 2208 O O . GLY B 1 128 ? 6.292 -0.856 53.833 1.00 58.40 155 GLY B O 1
ATOM 2209 N N . LEU B 1 129 ? 5.907 1.083 52.766 1.00 56.13 156 LEU B N 1
ATOM 2210 C CA . LEU B 1 129 ? 5.635 1.886 53.950 1.00 54.46 156 LEU B CA 1
ATOM 2211 C C . LEU B 1 129 ? 4.405 2.770 53.713 1.00 56.00 156 LEU B C 1
ATOM 2212 O O . LEU B 1 129 ? 4.484 3.738 52.945 1.00 50.32 156 LEU B O 1
ATOM 2217 N N . PRO B 1 130 ? 3.256 2.457 54.366 1.00 57.76 157 PRO B N 1
ATOM 2218 C CA . PRO B 1 130 ? 3.008 1.467 55.449 1.00 58.85 157 PRO B CA 1
ATOM 2219 C C . PRO B 1 130 ? 3.118 -0.006 55.039 1.00 59.04 157 PRO B C 1
ATOM 2220 O O . PRO B 1 130 ? 3.144 -0.308 53.848 1.00 58.77 157 PRO B O 1
#

B-factor: mean 24.04, std 9.84, range [11.61, 73.0]

InterPro domains:
  IPR003795 Protein of unknown function DUF192 [PF02643] (50-152)
  IPR003795 Protein of unknown function DUF192 [PTHR37953] (14-152)
  IPR038695 Saro_0823-like superfamily [G3DSA:2.60.120.1140] (28-163)

CATH classification: 2.60.120.1140

Organism: Rhizobium meliloti (strain 1021) (NCBI:txid266834)

Radius of gyration: 20.82 Å; Cα contacts (8 Å, |Δi|>4): 572; chains: 2; bounding box: 46×42×53 Å

Nearest PDB structures (foldseek):
  3pjy-assembly1_A  TM=1.002E+00  e=1.041E-21  Sinorhizobium meliloti
  3m7a-assembly2_B  TM=9.225E-01  e=6.095E-10  Novosphingobium aromaticivorans DSM 12444
  2f4n-assembly1_B  TM=6.060E-01  e=3.321E-01  Methanocaldococcus jannaschii
  2f4n-assembly1_C  TM=5.641E-01  e=2.816E-01  Methanocaldococcus jannaschii
  4ywd-assembly1_A  TM=1.685E-01  e=2.681E+00  Rattus norvegicus

Secondary structure (DSSP, 8-state):
-----EEEEEEEE-TTS-EEEEEEEEB-SHHHHHH-------TTB--EEEEEEE-------S-B--EE-TTSBEEE---SBPTT--------S-EEEE---BTTHHHHHT--TT-EEEETT-/-----EEEEEEEE-TT--EEEEEEEEB-SHHHHHH-------TTB--EEEEEEE-------S-B--EE-TTSBEEE---SBPTT-------SS-EEEE---BTTHHHHHT--TT-EEEETTB-

Solvent-accessible surface area: 13290 Å² total

Foldseek 3Di:
DDDAFDKWKKWWAAPVGDIAIAIEGEQEDPVSLVVAACDPDDQRYWKYFDVDWDKDAAPFDFFKKFFAAQQFFTAAIDAGHDPGDPDDDIPPGIHGMDIIGGGCSCVVRVHDGRIGMGTVSD/DDDAFDKWKKWWAAPVRDIDIAIEGEQEDDVSLVCAACDDADQRYWKYFPVDWDKDAASHDFFKKFFAAQQFFTADIDAGHDPGDPDDDIPVGTHGMDIIGGHPSCVVRVHDGRIGMDTDSHD